Protein AF-A0AAV2IJU8-F1 (afdb_monomer_lite)

Radius of gyration: 29.65 Å; chains: 1; bounding box: 63×93×75 Å

Sequence (368 aa):
MFIWLILACVLGGCVQNVYTEGAFRLDVKPTTIVPGFTSRLEVTCFVPRKSIPNMQTINSLILSSYEENNRSQMKYFVAINHSNGKTGHFPDGVTTSGAVNNEWDCYLNLTWDYPTREAASLFKCEVNGLNAMWRPVTVGLDASVVAQAPDLNVLVEEFTVNRKETLKMQAELARVRSELSYLKQQVAIPPTTDASISNTYNKLQAQVTALKEFTVKFVNTSETRMEASRDSLFHVSGVYDGRHYWLSKPVIVMGPDTYQAICSTYGGYLAEIDDGQEYAFVNGFIKKFSGVSAVLLGATDEASEGIWVQRHSKAAMTFTNWAKDEPGVNKESNCLYLFKLADFQYVDGLCYKVDIESPESFLCEVPV

Secondary structure (DSSP, 8-state):
--------------------TTS-EEEEE-SEE-TTT--EEEEEEEE-TT-STT--EEEEEEEEEEETTEEEEEEEEEEEETTTEEEEEPPTT-EEEEEE-TT--EEEEEEEES--GGG--EEEEEEEEE-TTS-EEEEEEEEE-EEPPPPHHHHHHHHHHHHHHHHHHHHHHHHHHHHHHHHHHHHTSPP--HHHHHHHHHHHHHHHHHHHHHHHHHHHHHHHHHHHHHHHHEEE---BTTEEEEEEPS-----HHHHHHHHHHTT-EE----SHHHHHHHHHHHTT-TT--EEEEEEE-TTSTT--EETTT-PBP----BPTT-S-S-TT--EEEEEGGGTTEEEEE-SS---TTS--EEEEEEE-

pLDDT: mean 82.89, std 15.87, range [27.34, 98.5]

Foldseek 3Di:
DDDDDDDDDDDDDDPPPPDDPAAFDWDWPPLEDAFLQDFKIKTKGKHGPPRDPQFPDWAKKKKWWDAPVDPVDIPWMWMQGPPPGIDIGDDPQWDWDWDLDPNRMTMIMIMHGRDHQVVFTKMKIKTWGAGPVRDIDIDIDIGGRHYDHDDPVSVVVVVVVVVVLVVVLVVLVVVVVVVVVVLVVQVVPPDPDPVSVVVSVVVNVVSVVVNVVVVVVSVVSVVVSVVRNLVSFWDWADDDPQKIKTKGDQDDFDFQVVVQVVLVVQQWGFAQQQDDVSVVRVLVVVVVDPLAFKEWGQWWCLVHPPFIAGNPVRHTRNDFFAAPCPPDPDPQFITWMQGVVSSGHTYGGHRGDPDSPRRHMYMIIHGD

Structure (mmCIF, N/CA/C/O backbone):
data_AF-A0AAV2IJU8-F1
#
_entry.id   AF-A0AAV2IJU8-F1
#
loop_
_atom_site.group_PDB
_atom_site.id
_atom_site.type_symbol
_atom_site.label_atom_id
_atom_site.label_alt_id
_atom_site.label_comp_id
_atom_site.label_asym_id
_atom_site.label_entity_id
_atom_site.label_seq_id
_atom_site.pdbx_PDB_ins_code
_atom_site.Cartn_x
_atom_site.Cartn_y
_atom_site.Cartn_z
_atom_site.occupancy
_atom_site.B_iso_or_equiv
_atom_site.auth_seq_id
_atom_site.auth_comp_id
_atom_site.auth_asym_id
_atom_site.auth_atom_id
_atom_site.pdbx_PDB_model_num
ATOM 1 N N . MET A 1 1 ? 27.760 44.028 44.950 1.00 33.12 1 MET A N 1
ATOM 2 C CA . MET A 1 1 ? 27.781 45.487 44.723 1.00 33.12 1 MET A CA 1
ATOM 3 C C . MET A 1 1 ? 27.893 45.697 43.211 1.00 33.12 1 MET A C 1
ATOM 5 O O . MET A 1 1 ? 28.924 45.322 42.682 1.00 33.12 1 MET A O 1
ATOM 9 N N . PHE A 1 2 ? 26.803 46.174 42.577 1.00 30.80 2 PHE A N 1
ATOM 10 C CA . PHE A 1 2 ? 26.588 46.603 41.164 1.00 30.80 2 PHE A CA 1
ATOM 11 C C . PHE A 1 2 ? 26.884 45.589 40.029 1.00 30.80 2 PHE A C 1
ATOM 13 O O . PHE A 1 2 ? 28.005 45.125 39.900 1.00 30.80 2 PHE A O 1
ATOM 20 N N . ILE A 1 3 ? 25.897 45.049 39.288 1.00 32.53 3 ILE A N 1
ATOM 21 C CA . ILE A 1 3 ? 24.949 45.627 38.287 1.00 32.53 3 ILE A CA 1
ATOM 22 C C . ILE A 1 3 ? 25.656 46.124 37.019 1.00 32.53 3 ILE A C 1
ATOM 24 O O . ILE A 1 3 ? 26.433 47.057 37.131 1.00 32.53 3 ILE A O 1
ATOM 28 N N . TRP A 1 4 ? 25.321 45.526 35.862 1.00 30.02 4 TRP A N 1
ATOM 29 C CA . TRP A 1 4 ? 24.871 46.127 34.576 1.00 30.02 4 TRP A CA 1
ATOM 30 C C . TRP A 1 4 ? 24.520 44.948 33.625 1.00 30.02 4 TRP A C 1
ATOM 32 O O . TRP A 1 4 ? 25.401 44.177 33.270 1.00 30.02 4 TRP A O 1
ATOM 42 N N . LEU A 1 5 ? 23.255 44.529 33.459 1.00 32.22 5 LEU A N 1
ATOM 43 C CA . LEU A 1 5 ? 22.220 45.009 32.516 1.00 32.22 5 LEU A CA 1
ATOM 44 C C . LEU A 1 5 ? 22.650 45.048 31.037 1.00 32.22 5 LEU A C 1
ATOM 46 O O . LEU A 1 5 ? 23.177 46.055 30.580 1.00 32.22 5 LEU A O 1
ATOM 50 N N . ILE A 1 6 ? 22.281 44.009 30.275 1.00 35.44 6 ILE A N 1
ATOM 51 C CA . ILE A 1 6 ? 21.831 44.159 28.882 1.00 35.44 6 ILE A CA 1
ATOM 52 C C . ILE A 1 6 ? 20.523 43.376 28.718 1.00 35.44 6 ILE A C 1
ATOM 54 O O . ILE A 1 6 ? 20.483 42.150 28.794 1.00 35.44 6 ILE A O 1
ATOM 58 N N . LEU A 1 7 ? 19.448 44.144 28.537 1.00 34.09 7 LEU A N 1
ATOM 59 C CA . LEU A 1 7 ? 18.147 43.723 28.035 1.00 34.09 7 LEU A CA 1
ATOM 60 C C . LEU A 1 7 ? 18.297 43.264 26.576 1.00 34.09 7 LEU A C 1
ATOM 62 O O . LEU A 1 7 ? 18.756 44.037 25.740 1.00 34.09 7 LEU A O 1
ATOM 66 N N . ALA A 1 8 ? 17.794 42.077 26.252 1.00 31.20 8 ALA A N 1
ATOM 67 C CA . ALA A 1 8 ? 17.326 41.761 24.907 1.00 31.20 8 ALA A CA 1
ATOM 68 C C . ALA A 1 8 ? 16.048 40.929 25.035 1.00 31.20 8 ALA A C 1
ATOM 70 O O . ALA A 1 8 ? 16.064 39.712 25.197 1.00 31.20 8 ALA A O 1
ATOM 71 N N . CYS A 1 9 ? 14.927 41.643 25.042 1.00 29.59 9 CYS A N 1
ATOM 72 C CA . CYS A 1 9 ? 13.595 41.090 24.897 1.00 29.59 9 CYS A CA 1
ATOM 73 C C . CYS A 1 9 ? 13.400 40.791 23.404 1.00 29.59 9 CYS A C 1
ATOM 75 O O . CYS A 1 9 ? 13.350 41.725 22.607 1.00 29.59 9 CYS A O 1
ATOM 77 N N . VAL A 1 10 ? 13.302 39.518 23.017 1.00 32.28 10 VAL A N 1
ATOM 78 C CA . VAL A 1 10 ? 12.689 39.135 21.740 1.00 32.28 10 VAL A CA 1
ATOM 79 C C . VAL A 1 10 ? 11.568 38.161 22.051 1.00 32.28 10 VAL A C 1
ATOM 81 O O . VAL A 1 10 ? 11.767 37.039 22.511 1.00 32.28 10 VAL A O 1
ATOM 84 N N . LEU A 1 11 ? 10.372 38.696 21.850 1.00 35.72 11 LEU A N 1
ATOM 85 C CA . LEU A 1 11 ? 9.081 38.042 21.877 1.00 35.72 11 LEU A CA 1
ATOM 86 C C . LEU A 1 11 ? 9.081 36.873 20.891 1.00 35.72 11 LEU A C 1
ATOM 88 O O . LEU A 1 11 ? 9.285 37.053 19.695 1.00 35.72 11 LEU A O 1
ATOM 92 N N . GLY A 1 12 ? 8.835 35.681 21.413 1.00 32.03 12 GLY A N 1
ATOM 93 C CA . GLY A 1 12 ? 8.716 34.458 20.627 1.00 32.03 12 GLY A CA 1
ATOM 94 C C . GLY A 1 12 ? 8.398 33.266 21.516 1.00 32.03 12 GLY A C 1
ATOM 95 O O . GLY A 1 12 ? 8.918 32.176 21.307 1.00 32.03 12 GLY A O 1
ATOM 96 N N . GLY A 1 13 ? 7.603 33.488 22.567 1.00 27.34 13 GLY A N 1
ATOM 97 C CA . GLY A 1 13 ? 7.094 32.405 23.391 1.00 27.34 13 GLY A CA 1
ATOM 98 C C . GLY A 1 13 ? 6.130 31.575 22.557 1.00 27.34 13 GLY A C 1
ATOM 99 O O . GLY A 1 13 ? 5.014 32.014 22.289 1.00 27.34 13 GLY A O 1
ATOM 100 N N . CYS A 1 14 ? 6.577 30.389 22.143 1.00 29.12 14 CYS A N 1
ATOM 101 C CA . CYS A 1 14 ? 5.700 29.293 21.761 1.00 29.12 14 CYS A CA 1
ATOM 102 C C . CYS A 1 14 ? 4.613 29.168 22.833 1.00 29.12 14 CYS A C 1
ATOM 104 O O . CYS A 1 14 ? 4.903 28.806 23.975 1.00 29.12 14 CYS A O 1
ATOM 106 N N . VAL A 1 15 ? 3.370 29.486 22.476 1.00 29.72 15 VAL A N 1
ATOM 107 C CA . VAL A 1 15 ? 2.210 29.126 23.286 1.00 29.72 15 VAL A CA 1
ATOM 108 C C . VAL A 1 15 ? 2.099 27.609 23.183 1.00 29.72 15 VAL A C 1
ATOM 110 O O . VAL A 1 15 ? 1.485 27.073 22.265 1.00 29.72 15 VAL A O 1
ATOM 113 N N . GLN A 1 16 ? 2.760 26.897 24.092 1.00 31.80 16 GLN A N 1
ATOM 114 C CA . GLN A 1 16 ? 2.371 25.529 24.386 1.00 31.80 16 GLN A CA 1
ATOM 115 C C . GLN A 1 16 ? 0.952 25.619 24.943 1.00 31.80 16 GLN A C 1
ATOM 117 O O . GLN A 1 16 ? 0.741 26.184 26.016 1.00 31.80 16 GLN A O 1
ATOM 122 N N . ASN A 1 17 ? -0.024 25.129 24.177 1.00 34.47 17 ASN A N 1
ATOM 123 C CA . ASN A 1 17 ? -1.389 24.958 24.651 1.00 34.47 17 ASN A CA 1
ATOM 124 C C . ASN A 1 17 ? -1.343 24.051 25.884 1.00 34.47 17 ASN A C 1
ATOM 126 O O . ASN A 1 17 ? -1.191 22.835 25.781 1.00 34.47 17 ASN A O 1
ATOM 130 N N . VAL A 1 18 ? -1.427 24.666 27.061 1.00 30.61 18 VAL A N 1
ATOM 131 C CA . VAL A 1 18 ? -1.656 23.967 28.318 1.00 30.61 18 VAL A CA 1
ATOM 132 C C . VAL A 1 18 ? -3.059 23.381 28.216 1.00 30.61 18 VAL A C 1
ATOM 134 O O . VAL A 1 18 ? -4.048 24.115 28.207 1.00 30.61 18 VAL A O 1
ATOM 137 N N . TYR A 1 19 ? -3.136 22.058 28.081 1.00 36.97 19 TYR A N 1
ATOM 138 C CA . TYR A 1 19 ? -4.384 21.308 28.142 1.00 36.97 19 TYR A CA 1
ATOM 139 C C . TYR A 1 19 ? -5.004 21.536 29.521 1.00 36.97 19 TYR A C 1
ATOM 141 O O . TYR A 1 19 ? -4.559 20.978 30.521 1.00 36.97 19 TYR A O 1
ATOM 149 N N . THR A 1 20 ? -6.012 22.400 29.585 1.00 42.09 20 THR A N 1
ATOM 150 C CA . THR A 1 20 ? -6.872 22.497 30.760 1.00 42.09 20 THR A CA 1
ATOM 151 C C . THR A 1 20 ? -7.862 21.341 30.678 1.00 42.09 20 THR A C 1
ATOM 153 O O . THR A 1 20 ? -8.707 21.291 29.782 1.00 42.09 20 THR A O 1
ATOM 156 N N . GLU A 1 21 ? -7.724 20.357 31.568 1.00 43.97 21 GLU A N 1
ATOM 157 C CA . GLU A 1 21 ? -8.747 19.325 31.738 1.00 43.97 21 GLU A CA 1
ATOM 158 C C . GLU A 1 21 ? -10.091 20.023 32.017 1.00 43.97 21 GLU A C 1
ATOM 160 O O . GLU A 1 21 ? -10.225 20.759 32.993 1.00 43.97 21 GLU A O 1
ATOM 165 N N . GLY A 1 22 ? -11.068 19.854 31.115 1.00 61.97 22 GLY A N 1
ATOM 166 C CA . GLY A 1 22 ? -12.419 20.418 31.261 1.00 61.97 22 GLY A CA 1
ATOM 167 C C . GLY A 1 22 ? -12.819 21.566 30.320 1.00 61.97 22 GLY A C 1
ATOM 168 O O . GLY A 1 22 ? -13.840 22.199 30.576 1.00 61.97 22 GLY A O 1
ATOM 169 N N . ALA A 1 23 ? -12.086 21.840 29.233 1.00 80.38 23 ALA A N 1
ATOM 170 C CA . ALA A 1 23 ? -12.466 22.847 28.225 1.00 80.38 23 ALA A CA 1
ATOM 171 C C . ALA A 1 23 ? -13.091 22.251 26.939 1.00 80.38 23 ALA A C 1
ATOM 173 O O . ALA A 1 23 ? -12.897 21.072 26.626 1.00 80.38 23 ALA A O 1
ATOM 174 N N . PHE A 1 24 ? -13.839 23.086 26.194 1.00 90.38 24 PHE A N 1
ATOM 175 C CA . PHE A 1 24 ? -14.290 22.791 24.822 1.00 90.38 24 PHE A CA 1
ATOM 176 C C . PHE A 1 24 ? -13.071 22.532 23.935 1.00 90.38 24 PHE A C 1
ATOM 178 O O . PHE A 1 24 ? -12.164 23.364 23.891 1.00 90.38 24 PHE A O 1
ATOM 185 N N . ARG A 1 25 ? -13.044 21.384 23.252 1.00 92.19 25 ARG A N 1
ATOM 186 C CA . ARG A 1 25 ? -11.891 20.944 22.465 1.00 92.19 25 ARG A CA 1
ATOM 187 C C . ARG A 1 25 ? -12.283 20.173 21.211 1.00 92.19 25 ARG A C 1
ATOM 189 O O . ARG A 1 25 ? -13.324 19.518 21.160 1.00 92.19 25 ARG A O 1
ATOM 196 N N . LEU A 1 26 ? -11.392 20.240 20.230 1.00 95.12 26 LEU A N 1
ATOM 197 C CA . LEU A 1 26 ? -11.388 19.425 19.025 1.00 95.12 26 LEU A CA 1
ATOM 198 C C . LEU A 1 26 ? -10.050 18.682 18.986 1.00 95.12 26 LEU A C 1
ATOM 200 O O . LEU A 1 26 ? -9.018 19.270 18.673 1.00 95.12 26 LEU A O 1
ATOM 204 N N . ASP A 1 27 ? -10.083 17.408 19.358 1.00 95.38 27 ASP A N 1
ATOM 205 C CA . ASP A 1 27 ? -8.919 16.533 19.425 1.00 95.38 27 ASP A CA 1
ATOM 206 C C . ASP A 1 27 ? -8.796 15.734 18.124 1.00 95.38 27 ASP A C 1
ATOM 208 O O . ASP A 1 27 ? -9.754 15.103 17.675 1.00 95.38 27 ASP A O 1
ATOM 212 N N . VAL A 1 28 ? -7.600 15.733 17.538 1.00 95.56 28 VAL A N 1
ATOM 213 C CA . VAL A 1 28 ? -7.274 14.994 16.313 1.00 95.56 28 VAL A CA 1
ATOM 214 C C . VAL A 1 28 ? -6.055 14.123 16.575 1.00 95.56 28 VAL A C 1
ATOM 216 O O . VAL A 1 28 ? -5.001 14.632 16.965 1.00 95.56 28 VAL A O 1
ATOM 219 N N . LYS A 1 29 ? -6.189 12.809 16.382 1.00 96.44 29 LYS A N 1
ATOM 220 C CA . LYS A 1 29 ? -5.123 11.840 16.662 1.00 96.44 29 LYS A CA 1
ATOM 221 C C . LYS A 1 29 ? -5.046 10.758 15.576 1.00 96.44 29 LYS A C 1
ATOM 223 O O . LYS A 1 29 ? -5.990 9.979 15.466 1.00 96.44 29 LYS A O 1
ATOM 228 N N . PRO A 1 30 ? -3.928 10.644 14.833 1.00 95.88 30 PRO A N 1
ATOM 229 C CA . PRO A 1 30 ? -2.815 11.599 14.732 1.00 95.88 30 PRO A CA 1
ATOM 230 C C . PRO A 1 30 ? -3.170 12.819 13.856 1.00 95.88 30 PRO A C 1
ATOM 232 O O . PRO A 1 30 ? -4.106 12.777 13.065 1.00 95.88 30 PRO A O 1
ATOM 235 N N . THR A 1 31 ? -2.399 13.907 13.956 1.00 94.25 31 THR A N 1
ATOM 236 C CA . THR A 1 31 ? -2.533 15.095 13.077 1.00 94.25 31 THR A CA 1
ATOM 237 C C . THR A 1 31 ? -1.919 14.894 11.691 1.00 94.25 31 THR A C 1
ATOM 239 O O . THR A 1 31 ? -2.209 15.641 10.760 1.00 94.25 31 THR A O 1
ATOM 242 N N . THR A 1 32 ? -1.066 13.883 11.551 1.00 93.44 32 THR A N 1
ATOM 243 C CA . THR A 1 32 ? -0.458 13.472 10.288 1.00 93.44 32 THR A CA 1
ATOM 244 C C . THR A 1 32 ? -0.789 12.011 10.067 1.00 93.44 32 THR A C 1
ATOM 246 O O . THR A 1 32 ? -0.527 11.187 10.942 1.00 93.44 32 THR A O 1
ATOM 249 N N . ILE A 1 33 ? -1.340 11.695 8.902 1.00 93.00 33 ILE A N 1
ATOM 250 C CA . ILE A 1 33 ? -1.571 10.321 8.470 1.00 93.00 33 ILE A CA 1
ATOM 251 C C . ILE A 1 33 ? -0.607 9.962 7.346 1.00 93.00 33 ILE A C 1
ATOM 253 O O . ILE A 1 33 ? -0.257 10.790 6.504 1.00 93.00 33 ILE A O 1
ATOM 257 N N . VAL A 1 34 ? -0.225 8.695 7.318 1.00 91.19 34 VAL A N 1
ATOM 258 C CA . VAL A 1 34 ? 0.470 8.064 6.203 1.00 91.19 34 VAL A CA 1
ATOM 259 C C . VAL A 1 34 ? -0.500 7.028 5.637 1.00 91.19 34 VAL A C 1
ATOM 261 O O . VAL A 1 34 ? -0.683 5.976 6.260 1.00 91.19 34 VAL A O 1
ATOM 264 N N . PRO A 1 35 ? -1.193 7.325 4.520 1.00 88.75 35 PRO A N 1
ATOM 265 C CA . PRO A 1 35 ? -2.196 6.426 3.957 1.00 88.75 35 PRO A CA 1
ATOM 266 C C . PRO A 1 35 ? -1.646 5.008 3.779 1.00 88.75 35 PRO A C 1
ATOM 268 O O . PRO A 1 35 ? -0.519 4.838 3.317 1.00 88.75 35 PRO A O 1
ATOM 271 N N . GLY A 1 36 ? -2.423 3.998 4.171 1.00 84.50 36 GLY A N 1
ATOM 272 C CA . GLY A 1 36 ? -2.019 2.586 4.122 1.00 84.50 36 GLY A CA 1
ATOM 273 C C . GLY A 1 36 ? -1.123 2.098 5.270 1.00 84.50 36 GLY A C 1
ATOM 274 O O . GLY A 1 36 ? -0.931 0.895 5.393 1.00 84.50 36 GLY A O 1
ATOM 275 N N . PHE A 1 37 ? -0.614 2.993 6.126 1.00 88.06 37 PHE A N 1
ATOM 276 C CA . PHE A 1 37 ? 0.251 2.644 7.269 1.00 88.06 37 PHE A CA 1
ATOM 277 C C . PHE A 1 37 ? -0.282 3.167 8.603 1.00 88.06 37 PHE A C 1
ATOM 279 O O . PHE A 1 37 ? -0.079 2.561 9.653 1.00 88.06 37 PHE A O 1
ATOM 286 N N . THR A 1 38 ? -1.008 4.285 8.596 1.00 90.50 38 THR A N 1
ATOM 287 C CA . THR A 1 38 ? -1.756 4.714 9.778 1.00 90.50 38 THR A CA 1
ATOM 288 C C . THR A 1 38 ? -2.912 3.752 10.017 1.00 90.50 38 THR A C 1
ATOM 290 O O . THR A 1 38 ? -3.765 3.591 9.154 1.00 90.50 38 THR A O 1
ATOM 293 N N . SER A 1 39 ? -2.955 3.119 11.189 1.00 89.75 39 SER A N 1
ATOM 294 C CA . SER A 1 39 ? -3.991 2.135 11.523 1.00 89.75 39 SER A CA 1
ATOM 295 C C . SER A 1 39 ? -5.318 2.766 11.924 1.00 89.75 39 SER A C 1
ATOM 297 O O . SER A 1 39 ? -6.373 2.183 11.684 1.00 89.75 39 SER A O 1
ATOM 299 N N . ARG A 1 40 ? -5.278 3.957 12.529 1.00 92.38 40 ARG A N 1
ATOM 300 C CA . ARG A 1 40 ? -6.468 4.655 13.008 1.00 92.38 40 ARG A CA 1
ATOM 301 C C . ARG A 1 40 ? -6.277 6.166 13.015 1.00 92.38 40 ARG A C 1
ATOM 303 O O . ARG A 1 40 ? -5.230 6.658 13.430 1.00 92.38 40 ARG A O 1
ATOM 310 N N . LEU A 1 41 ? -7.322 6.879 12.609 1.00 94.50 41 LEU A N 1
ATOM 311 C CA . LEU A 1 41 ? -7.493 8.313 12.820 1.00 94.50 41 LEU A CA 1
ATOM 312 C C . LEU A 1 41 ? -8.767 8.540 13.632 1.00 94.50 41 LEU A C 1
ATOM 314 O O . LEU A 1 41 ? -9.828 8.017 13.297 1.00 94.50 41 LEU A O 1
ATOM 318 N N . GLU A 1 42 ? -8.656 9.345 14.679 1.00 95.31 42 GLU A N 1
ATOM 319 C CA . GLU A 1 42 ? -9.763 9.731 15.541 1.00 95.31 42 GLU A CA 1
ATOM 320 C C . GLU A 1 42 ? -9.882 11.256 15.591 1.00 95.31 42 GLU A C 1
ATOM 322 O O . GLU A 1 42 ? -8.916 11.960 15.901 1.00 95.31 42 GLU A O 1
ATOM 327 N N . VAL A 1 43 ? -11.077 11.759 15.281 1.00 94.62 43 VAL A N 1
ATOM 328 C CA . VAL A 1 43 ? -11.424 13.180 15.361 1.00 94.62 43 VAL A CA 1
ATOM 329 C C . VAL A 1 43 ? -12.581 13.327 16.331 1.00 94.62 43 VAL A C 1
ATOM 331 O O . VAL A 1 43 ? -13.722 12.991 16.016 1.00 94.62 43 VAL A O 1
ATOM 334 N N . THR A 1 44 ? -12.281 13.842 17.518 1.00 93.75 44 THR A N 1
ATOM 335 C CA . THR A 1 44 ? -13.245 13.998 18.603 1.00 93.75 44 THR A CA 1
ATOM 336 C C . THR A 1 44 ? -13.476 15.467 18.894 1.00 93.75 44 THR A C 1
ATOM 338 O O . THR A 1 44 ? -12.585 16.173 19.356 1.00 93.75 44 THR A O 1
ATOM 341 N N . CYS A 1 45 ? -14.707 15.921 18.700 1.00 93.06 45 CYS A N 1
ATOM 342 C CA . CYS A 1 45 ? -15.162 17.171 19.272 1.00 93.06 45 CYS A CA 1
ATOM 343 C C . CYS A 1 45 ? -15.856 16.918 20.608 1.00 93.06 45 CYS A C 1
ATOM 345 O O . CYS A 1 45 ? -16.819 16.154 20.672 1.00 93.06 45 CYS A O 1
ATOM 347 N N . PHE A 1 46 ? -15.384 17.569 21.667 1.00 91.19 46 PHE A N 1
ATOM 348 C CA . PHE A 1 46 ? -15.911 17.410 23.015 1.00 91.19 46 PHE A CA 1
ATOM 349 C C . PHE A 1 46 ? -16.218 18.768 23.645 1.00 91.19 46 PHE A C 1
ATOM 351 O O . PHE A 1 46 ? -15.359 19.648 23.724 1.00 91.19 46 PHE A O 1
ATOM 358 N N . VAL A 1 47 ? -17.441 18.910 24.147 1.00 90.06 47 VAL A N 1
ATOM 359 C CA . VAL A 1 47 ? -17.949 20.101 24.826 1.00 90.06 47 VAL A CA 1
ATOM 360 C C . VAL A 1 47 ? -18.375 19.712 26.245 1.00 90.06 47 VAL A C 1
ATOM 362 O O . VAL A 1 47 ? -19.433 19.101 26.413 1.00 90.06 47 VAL A O 1
ATOM 365 N N . PRO A 1 48 ? -17.577 20.054 27.268 1.00 85.19 48 PRO A N 1
ATOM 366 C CA . PRO A 1 48 ? -17.961 19.854 28.656 1.00 85.19 48 PRO A CA 1
ATOM 367 C C . PRO A 1 48 ? -19.139 20.747 29.065 1.00 85.19 48 PRO A C 1
ATOM 369 O O . PRO A 1 48 ? -19.342 21.848 28.537 1.00 85.19 48 PRO A O 1
ATOM 372 N N . ARG A 1 49 ? -19.902 20.321 30.070 1.00 74.56 49 ARG A N 1
ATOM 373 C CA . ARG A 1 49 ? -21.017 21.103 30.610 1.00 74.56 49 ARG A CA 1
ATOM 374 C C . ARG A 1 49 ? -20.546 22.480 31.104 1.00 74.56 49 ARG A C 1
ATOM 376 O O . ARG A 1 49 ? -19.683 22.580 31.969 1.00 74.56 49 ARG A O 1
ATOM 383 N N . LYS A 1 50 ? -21.190 23.553 30.617 1.00 71.75 50 LYS A N 1
ATOM 384 C CA . LYS A 1 50 ? -20.901 24.969 30.962 1.00 71.75 50 LYS A CA 1
ATOM 385 C C . LYS A 1 50 ? -19.491 25.450 30.579 1.00 71.75 50 LYS A C 1
ATOM 387 O O . LYS A 1 50 ? -19.022 26.446 31.123 1.00 71.75 50 LYS A O 1
ATOM 392 N N . SER A 1 51 ? -18.829 24.794 29.627 1.00 73.62 51 SER A N 1
ATOM 393 C CA . SER A 1 51 ? -17.476 25.179 29.212 1.00 73.62 51 SER A CA 1
ATOM 394 C C . SER A 1 51 ? -17.420 26.398 28.292 1.00 73.62 51 SER A C 1
ATOM 396 O O . SER A 1 51 ? -16.343 26.954 28.102 1.00 73.62 51 SER A O 1
ATOM 398 N N . ILE A 1 52 ? -18.542 26.788 27.676 1.00 78.81 52 ILE A N 1
ATOM 399 C CA . ILE A 1 52 ? -18.591 27.893 26.714 1.00 78.81 52 ILE A CA 1
ATOM 400 C C . ILE A 1 52 ? -19.084 29.154 27.435 1.00 78.81 52 ILE A C 1
ATOM 402 O O . ILE A 1 52 ? -20.269 29.237 27.781 1.00 78.81 52 ILE A O 1
ATOM 406 N N . PRO A 1 53 ? -18.212 30.157 27.659 1.00 78.75 53 PRO A N 1
ATOM 407 C CA . PRO A 1 53 ? -18.612 31.409 28.285 1.00 78.75 53 PRO A CA 1
ATOM 408 C C . PRO A 1 53 ? -19.747 32.069 27.500 1.00 78.75 53 PRO A C 1
ATOM 410 O O . PRO A 1 53 ? -19.724 32.116 26.272 1.00 78.75 53 PRO A O 1
ATOM 413 N N . ASN A 1 54 ? -20.732 32.615 28.213 1.00 79.38 54 ASN A N 1
ATOM 414 C CA . ASN A 1 54 ? -21.895 33.305 27.642 1.00 79.38 54 ASN A CA 1
ATOM 415 C C . ASN A 1 54 ? -22.874 32.428 26.835 1.00 79.38 54 ASN A C 1
ATOM 417 O O . ASN A 1 54 ? -23.803 32.977 26.242 1.00 79.38 54 ASN A O 1
ATOM 421 N N . MET A 1 55 ? -22.738 31.099 26.852 1.00 83.31 55 MET A N 1
ATOM 422 C CA . MET A 1 55 ? -23.715 30.171 26.272 1.00 83.31 55 MET A CA 1
ATOM 423 C C . MET A 1 55 ? -24.515 29.485 27.389 1.00 83.31 55 MET A C 1
ATOM 425 O O . MET A 1 55 ? -23.953 28.810 28.246 1.00 83.31 55 MET A O 1
ATOM 429 N N . GLN A 1 56 ? -25.834 29.693 27.404 1.00 81.62 56 GLN A N 1
ATOM 430 C CA . GLN A 1 56 ? -26.743 29.149 28.424 1.00 81.62 56 GLN A CA 1
ATOM 431 C C . GLN A 1 56 ? -27.271 27.762 28.055 1.00 81.62 56 GLN A C 1
ATOM 433 O O . GLN A 1 56 ? -27.480 26.921 28.925 1.00 81.62 56 GLN A O 1
ATOM 438 N N . THR A 1 57 ? -27.497 27.526 26.763 1.00 81.12 57 THR A N 1
ATOM 439 C CA . THR A 1 57 ? -28.007 26.256 26.234 1.00 81.12 57 THR A CA 1
ATOM 440 C C . THR A 1 57 ? -27.231 25.869 24.985 1.00 81.12 57 THR A C 1
ATOM 442 O O . THR A 1 57 ? -26.854 26.742 24.204 1.00 81.12 57 THR A O 1
ATOM 445 N N . ILE A 1 58 ? -27.000 24.567 24.808 1.00 82.88 58 ILE A N 1
ATOM 446 C CA . ILE A 1 58 ? -26.431 23.983 23.590 1.00 82.88 58 ILE A CA 1
ATOM 447 C C . ILE A 1 58 ? -27.591 23.363 22.810 1.00 82.88 58 ILE A C 1
ATOM 449 O O . ILE A 1 58 ? -28.294 22.500 23.332 1.00 82.88 58 ILE A O 1
ATOM 453 N N . ASN A 1 59 ? -27.783 23.803 21.570 1.00 83.19 59 ASN A N 1
ATOM 454 C CA . ASN A 1 59 ? -28.823 23.287 20.681 1.00 83.19 59 ASN A CA 1
ATOM 455 C C . ASN A 1 59 ? -28.280 22.178 19.776 1.00 83.19 59 ASN A C 1
ATOM 457 O O . ASN A 1 59 ? -28.937 21.150 19.599 1.00 83.19 59 ASN A O 1
ATOM 461 N N . SER A 1 60 ? -27.088 22.391 19.212 1.00 86.31 60 SER A N 1
ATOM 462 C CA . SER A 1 60 ? -26.456 21.443 18.295 1.00 86.31 60 SER A CA 1
ATOM 463 C C . SER A 1 60 ? -24.936 21.463 18.394 1.00 86.31 60 SER A C 1
ATOM 465 O O . SER A 1 60 ? -24.339 22.535 18.524 1.00 86.31 60 SER A O 1
ATOM 467 N N . LEU A 1 61 ? -24.328 20.296 18.206 1.00 89.31 61 LEU A N 1
ATOM 468 C CA . LEU A 1 61 ? -22.898 20.116 17.971 1.00 89.31 61 LEU A CA 1
ATOM 469 C C . LEU A 1 61 ? -22.696 19.620 16.540 1.00 89.31 61 LEU A C 1
ATOM 471 O O . LEU A 1 61 ? -23.306 18.621 16.171 1.00 89.31 61 LEU A O 1
ATOM 475 N N . ILE A 1 62 ? -21.868 20.298 15.746 1.00 90.94 62 ILE A N 1
ATOM 476 C CA . ILE A 1 62 ? -21.620 19.976 14.336 1.00 90.94 62 ILE A CA 1
ATOM 477 C C . ILE A 1 62 ? -20.124 19.774 14.135 1.00 90.94 62 ILE A C 1
ATOM 479 O O . ILE A 1 62 ? -19.334 20.635 14.497 1.00 90.94 62 ILE A O 1
ATOM 483 N N . LEU A 1 63 ? -19.731 18.661 13.526 1.00 92.44 63 LEU A N 1
ATOM 484 C CA . LEU A 1 63 ? -18.374 18.418 13.057 1.00 92.44 63 LEU A CA 1
ATOM 485 C C . LEU A 1 63 ? -18.406 18.306 11.534 1.00 92.44 63 LEU A C 1
ATOM 487 O O . LEU A 1 63 ? -19.050 17.411 10.992 1.00 92.44 63 LEU A O 1
ATOM 491 N N . SER A 1 64 ? -17.730 19.227 10.857 1.00 91.50 64 SER A N 1
ATOM 492 C CA . SER A 1 64 ? -17.657 19.314 9.395 1.00 91.50 64 SER A CA 1
ATOM 493 C C . SER A 1 64 ? -16.221 19.152 8.910 1.00 91.50 64 SER A C 1
ATOM 495 O O . SER A 1 64 ? -15.275 19.443 9.645 1.00 91.50 64 SER A O 1
ATOM 497 N N . SER A 1 65 ? -16.059 18.674 7.679 1.00 90.88 65 SER A N 1
ATOM 498 C CA . SER A 1 65 ? -14.767 18.555 7.006 1.00 90.88 65 SER A CA 1
ATOM 499 C C . SER A 1 65 ? -14.769 19.308 5.678 1.00 90.88 65 SER A C 1
ATOM 501 O O . SER A 1 65 ? -15.777 19.362 4.967 1.00 90.88 65 SER A O 1
ATOM 503 N N . TYR A 1 66 ? -13.614 19.866 5.334 1.00 88.31 66 TYR A N 1
ATOM 504 C CA . TYR A 1 66 ? -13.394 20.623 4.106 1.00 88.31 66 TYR A CA 1
ATOM 505 C C . TYR A 1 66 ? -12.149 20.112 3.390 1.00 88.31 66 TYR A C 1
ATOM 507 O O . TYR A 1 66 ? -11.236 19.567 4.021 1.00 88.31 66 TYR A O 1
ATOM 515 N N . GLU A 1 67 ? -12.085 20.324 2.076 1.00 76.81 67 GLU A N 1
ATOM 516 C CA . GLU A 1 67 ? -10.83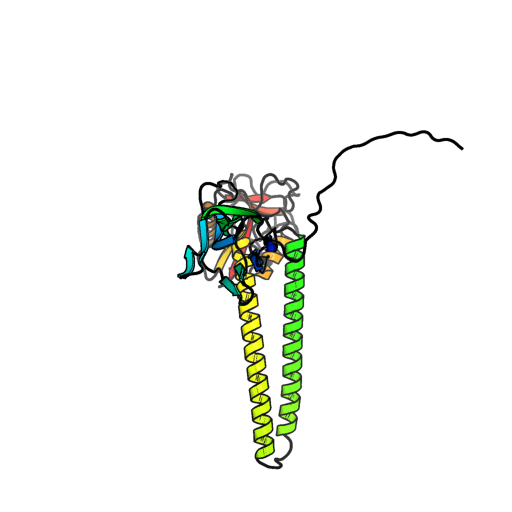7 20.127 1.343 1.00 76.81 67 GLU A CA 1
ATOM 517 C C . GLU A 1 67 ? -9.723 21.018 1.904 1.00 76.81 67 GLU A C 1
ATOM 519 O O . GLU A 1 67 ? -9.935 22.199 2.186 1.00 76.81 67 GLU A O 1
ATOM 524 N N . GLU A 1 68 ? -8.518 20.456 2.019 1.00 64.62 68 GLU A N 1
ATOM 525 C CA . GLU A 1 68 ? -7.330 21.141 2.546 1.00 64.62 68 GLU A CA 1
ATOM 526 C C . GLU A 1 68 ? -7.055 22.471 1.820 1.00 64.62 68 GLU A C 1
ATOM 528 O O . GLU A 1 68 ? -6.754 23.481 2.456 1.00 64.62 68 GLU A O 1
ATOM 533 N N . ASN A 1 69 ? -7.271 22.498 0.499 1.00 64.50 69 ASN A N 1
ATOM 534 C CA . ASN A 1 69 ? -7.009 23.656 -0.360 1.00 64.50 69 ASN A CA 1
ATOM 535 C C . ASN A 1 69 ? -8.257 24.498 -0.678 1.00 64.50 69 ASN A C 1
ATOM 537 O O . ASN A 1 69 ? -8.138 25.545 -1.316 1.00 64.50 69 ASN A O 1
ATOM 541 N N . ASN A 1 70 ? -9.453 24.070 -0.256 1.00 66.69 70 ASN A N 1
ATOM 542 C CA . ASN A 1 70 ? -10.699 24.759 -0.582 1.00 66.69 70 ASN A CA 1
ATOM 543 C C . ASN A 1 70 ? -11.734 24.675 0.551 1.00 66.69 70 ASN A C 1
ATOM 545 O O . ASN A 1 70 ? -12.585 23.788 0.599 1.00 66.69 70 ASN A O 1
ATOM 549 N N . ARG A 1 71 ? -11.737 25.698 1.413 1.00 68.62 71 ARG A N 1
ATOM 550 C CA . ARG A 1 71 ? -12.684 25.832 2.536 1.00 68.62 71 ARG A CA 1
ATOM 551 C C . ARG A 1 71 ? -14.145 26.063 2.118 1.00 68.62 71 ARG A C 1
ATOM 553 O O . ARG A 1 71 ? -15.003 26.151 2.989 1.00 68.62 71 ARG A O 1
ATOM 560 N N . SER A 1 72 ? -14.443 26.204 0.823 1.00 68.81 72 SER A N 1
ATOM 561 C CA . SER A 1 72 ? -15.818 26.400 0.333 1.00 68.81 72 SER A CA 1
ATOM 562 C C . SER A 1 72 ? -16.546 25.095 -0.004 1.00 68.81 72 SER A C 1
ATOM 564 O O . SER A 1 72 ? -17.773 25.095 -0.075 1.00 68.81 72 SER A O 1
ATOM 566 N N . GLN A 1 73 ? -15.820 23.983 -0.167 1.00 74.88 73 GLN A N 1
ATOM 567 C CA . GLN A 1 73 ? -16.408 22.668 -0.420 1.00 74.88 73 GLN A CA 1
ATOM 568 C C . GLN A 1 73 ? -16.355 21.812 0.845 1.00 74.88 73 GLN A C 1
ATOM 570 O O . GLN A 1 73 ? -15.319 21.262 1.216 1.00 74.88 73 GLN A O 1
ATOM 575 N N . MET A 1 74 ? -17.503 21.727 1.516 1.00 80.06 74 MET A N 1
ATOM 576 C CA . MET A 1 74 ? -17.715 20.799 2.621 1.00 80.06 74 MET A CA 1
ATOM 577 C C . MET A 1 74 ? -17.860 19.381 2.056 1.00 80.06 74 MET A C 1
ATOM 579 O O . MET A 1 74 ? -18.743 19.150 1.230 1.00 80.06 74 MET A O 1
ATOM 583 N N . LYS A 1 75 ? -17.017 18.442 2.502 1.00 81.69 75 LYS A N 1
ATOM 584 C CA . LYS A 1 75 ? -17.089 17.035 2.070 1.00 81.69 75 LYS A CA 1
ATOM 585 C C . LYS A 1 75 ? -18.198 16.303 2.813 1.00 81.69 75 LYS A C 1
ATOM 587 O O . LYS A 1 75 ? -19.062 15.689 2.204 1.00 81.69 75 LYS A O 1
ATOM 592 N N . TYR A 1 76 ? -18.181 16.388 4.140 1.00 81.94 76 TYR A N 1
ATOM 593 C CA . TYR A 1 76 ? -19.155 15.736 5.005 1.00 81.94 76 TYR A CA 1
ATOM 594 C C . TYR A 1 76 ? -19.358 16.516 6.301 1.00 81.94 76 TYR A C 1
ATOM 596 O O . TYR A 1 76 ? -18.526 17.335 6.701 1.00 81.94 76 TYR A O 1
ATOM 604 N N . PHE A 1 77 ? -20.481 16.254 6.967 1.00 85.75 77 PHE A N 1
ATOM 605 C CA . PHE A 1 77 ? -20.758 16.804 8.286 1.00 85.75 77 PHE A CA 1
ATOM 606 C C . PHE A 1 77 ? -21.609 15.845 9.103 1.00 85.75 77 PHE A C 1
ATOM 608 O O . PHE A 1 77 ? -22.538 15.212 8.600 1.00 85.75 77 PHE A O 1
ATOM 615 N N . VAL A 1 78 ? -21.325 15.799 10.395 1.00 86.75 78 VAL A N 1
ATOM 616 C CA . VAL A 1 78 ? -22.104 15.044 11.366 1.00 86.75 78 VAL A CA 1
ATOM 617 C C . VAL A 1 78 ? -22.548 16.003 12.452 1.00 86.75 78 VAL A C 1
ATOM 619 O O . VAL A 1 78 ? -21.755 16.793 12.957 1.00 86.75 78 VAL A O 1
ATOM 622 N N . ALA A 1 79 ? -23.827 15.946 12.794 1.00 86.56 79 ALA A N 1
ATOM 623 C CA . ALA A 1 79 ? -24.439 16.805 13.785 1.00 86.56 79 ALA A CA 1
ATOM 624 C C . ALA A 1 79 ? -25.189 15.984 14.834 1.00 86.56 79 ALA A C 1
ATOM 626 O O . ALA A 1 79 ? -25.791 14.950 14.534 1.00 86.56 79 ALA A O 1
ATOM 627 N N . ILE A 1 80 ? -25.180 16.467 16.071 1.00 83.31 80 ILE A N 1
ATOM 628 C CA . ILE A 1 80 ? -25.997 15.942 17.164 1.00 83.31 80 ILE A CA 1
ATOM 629 C C . ILE A 1 80 ? -26.862 17.073 17.677 1.00 83.31 80 ILE A C 1
ATOM 631 O O . ILE A 1 80 ? -26.353 18.127 18.060 1.00 83.31 80 ILE A O 1
ATOM 635 N N . ASN A 1 81 ? -28.165 16.815 17.712 1.00 74.69 81 ASN A N 1
ATOM 636 C CA . ASN A 1 81 ? -29.156 17.736 18.244 1.00 74.69 81 ASN A CA 1
ATOM 637 C C . ASN A 1 81 ? -29.788 17.147 19.502 1.00 74.69 81 ASN A C 1
ATOM 639 O O . ASN A 1 81 ? -30.000 15.937 19.593 1.00 74.69 81 ASN A O 1
ATOM 643 N N . HIS A 1 82 ? -30.173 18.018 20.435 1.00 64.94 82 HIS A N 1
ATOM 644 C CA . HIS A 1 82 ? -30.856 17.618 21.669 1.00 64.94 82 HIS A CA 1
ATOM 645 C C . HIS A 1 82 ? -32.193 16.883 21.410 1.00 64.94 82 HIS A C 1
ATOM 647 O O . HIS A 1 82 ? -32.637 16.091 22.235 1.00 64.94 82 HIS A O 1
ATOM 653 N N . SER A 1 83 ? -32.856 17.146 20.279 1.00 59.97 83 SER A N 1
ATOM 654 C CA . SER A 1 83 ? -34.204 16.643 19.971 1.00 59.97 83 SER A CA 1
ATOM 655 C C . SER A 1 83 ? -34.256 15.413 19.057 1.00 59.97 83 SER A C 1
ATOM 657 O O . SER A 1 83 ? -35.191 14.629 19.177 1.00 59.97 83 SER A O 1
ATOM 659 N N . ASN A 1 84 ? -33.281 15.228 18.157 1.00 56.81 84 ASN A N 1
ATOM 660 C CA . ASN A 1 84 ? -33.400 14.280 17.034 1.00 56.81 84 ASN A CA 1
ATOM 661 C C . ASN A 1 84 ? -32.268 13.235 16.966 1.00 56.81 84 ASN A C 1
ATOM 663 O O . ASN A 1 84 ? -32.204 12.466 16.010 1.00 56.81 84 ASN A O 1
ATOM 667 N N . GLY A 1 85 ? -31.366 13.192 17.952 1.00 66.50 85 GLY A N 1
ATOM 668 C CA . GLY A 1 85 ? -30.204 12.300 17.917 1.00 66.50 85 GLY A CA 1
ATOM 669 C C . GLY A 1 85 ? -29.152 12.728 16.882 1.00 66.50 85 GLY A C 1
ATOM 670 O O . GLY A 1 85 ? -28.986 13.921 16.613 1.00 66.50 85 GLY A O 1
ATOM 671 N N . LYS A 1 86 ? -28.401 11.756 16.343 1.00 70.31 86 LYS A N 1
ATOM 672 C CA . LYS A 1 86 ? -27.366 11.972 15.314 1.00 70.31 86 LYS A CA 1
ATOM 673 C C . LYS A 1 86 ? -27.997 12.149 13.931 1.00 70.31 86 LYS A C 1
ATOM 675 O O . LYS A 1 86 ? -28.809 11.328 13.517 1.00 70.31 86 LYS A O 1
ATOM 680 N N . THR A 1 87 ? -27.556 13.155 13.185 1.00 71.12 87 THR A N 1
ATOM 681 C CA . THR A 1 87 ? -27.986 13.448 11.806 1.00 71.12 87 THR A CA 1
ATOM 682 C C . THR A 1 87 ? -26.794 13.945 10.991 1.00 71.12 87 THR A C 1
ATOM 684 O O . THR A 1 87 ? -25.982 14.689 11.533 1.00 71.12 87 THR A O 1
ATOM 687 N N . GLY A 1 88 ? -26.664 13.594 9.711 1.00 72.81 88 GLY A N 1
ATOM 688 C CA . GLY A 1 88 ? -25.554 14.101 8.896 1.00 72.81 88 GLY A CA 1
ATOM 689 C C . GLY A 1 88 ? -25.367 13.396 7.558 1.00 72.81 88 GLY A C 1
ATOM 690 O O . GLY A 1 88 ? -26.054 12.419 7.261 1.00 72.81 88 GLY A O 1
ATOM 691 N N . HIS A 1 89 ? -24.424 13.912 6.771 1.00 76.50 89 HIS A N 1
ATOM 692 C CA . HIS A 1 89 ? -23.839 13.217 5.629 1.00 76.50 89 HIS A CA 1
ATOM 693 C C . HIS A 1 89 ? -22.536 12.573 6.095 1.00 76.50 89 HIS A C 1
ATOM 695 O O . HIS A 1 89 ? -21.652 13.266 6.600 1.00 76.50 89 HIS A O 1
ATOM 701 N N . PHE A 1 90 ? -22.446 11.253 5.969 1.00 72.56 90 PHE A N 1
ATOM 702 C CA . PHE A 1 90 ? -21.346 10.477 6.520 1.00 72.56 90 PHE A CA 1
ATOM 703 C C . PHE A 1 90 ? -20.332 10.136 5.429 1.00 72.56 90 PHE A C 1
ATOM 705 O O . PHE A 1 90 ? -20.745 9.751 4.337 1.00 72.56 90 PHE A O 1
ATOM 712 N N . PRO A 1 91 ? -19.030 10.239 5.721 1.00 69.19 91 PRO A N 1
ATOM 713 C CA . PRO A 1 91 ? -18.013 9.624 4.882 1.00 69.19 91 PRO A CA 1
ATOM 714 C C . PRO A 1 91 ? -18.141 8.092 4.920 1.00 69.19 91 PRO A C 1
ATOM 716 O O . PRO A 1 91 ? -18.403 7.511 5.979 1.00 69.19 91 PRO A O 1
ATOM 719 N N . ASP A 1 92 ? -17.954 7.447 3.769 1.00 69.44 92 ASP A N 1
ATOM 720 C CA . ASP A 1 92 ? -18.008 5.988 3.646 1.00 69.44 92 ASP A CA 1
ATOM 721 C C . ASP A 1 92 ? -16.924 5.321 4.506 1.00 69.44 92 ASP A C 1
ATOM 723 O O . ASP A 1 92 ? -15.796 5.804 4.611 1.00 69.44 92 ASP A O 1
ATOM 727 N N . GLY A 1 93 ? -17.272 4.206 5.156 1.00 70.81 93 GLY A N 1
ATOM 728 C CA . GLY A 1 93 ? -16.337 3.442 5.994 1.00 70.81 93 GLY A CA 1
ATOM 729 C C . GLY A 1 93 ? -15.967 4.095 7.334 1.00 70.81 93 GLY A C 1
ATOM 730 O O . GLY A 1 93 ? -15.083 3.596 8.026 1.00 70.81 93 GLY A O 1
ATOM 731 N N . VAL A 1 94 ? -16.635 5.184 7.733 1.00 85.06 94 VAL A N 1
ATOM 732 C CA . VAL A 1 94 ? -16.323 5.911 8.975 1.00 85.06 94 VAL A CA 1
ATOM 733 C C . VAL A 1 94 ? -17.282 5.550 10.091 1.00 85.06 94 VAL A C 1
ATOM 735 O O . VAL A 1 94 ? -18.503 5.677 9.972 1.00 85.06 94 VAL A O 1
ATOM 738 N N . THR A 1 95 ? -16.722 5.164 11.234 1.00 86.31 95 THR A N 1
ATOM 739 C CA . THR A 1 95 ? -17.519 4.926 12.435 1.00 86.31 95 THR A CA 1
ATOM 740 C C . THR A 1 95 ? -17.818 6.254 13.115 1.00 86.31 95 THR A C 1
ATOM 742 O O . THR A 1 95 ? -16.910 7.031 13.409 1.00 86.31 95 THR A O 1
ATOM 745 N N . THR A 1 96 ? -19.097 6.512 13.401 1.00 84.50 96 THR A N 1
ATOM 746 C CA . THR A 1 96 ? -19.520 7.751 14.064 1.00 84.50 96 THR A CA 1
ATOM 747 C C . THR A 1 96 ? -20.145 7.478 15.426 1.00 84.50 96 THR A C 1
ATOM 749 O O . THR A 1 96 ? -21.171 6.804 15.578 1.00 84.50 96 THR A O 1
ATOM 752 N N . SER A 1 97 ? -19.538 8.037 16.469 1.00 83.00 97 SER A N 1
ATOM 753 C CA . SER A 1 97 ? -20.062 7.988 17.832 1.00 83.00 97 SER A CA 1
ATOM 754 C C . SER A 1 97 ? -20.373 9.394 18.342 1.00 83.00 97 SER A C 1
ATOM 756 O O . SER A 1 97 ? -19.939 10.394 17.777 1.00 83.00 97 SER A O 1
ATOM 758 N N . GLY A 1 98 ? -21.239 9.485 19.345 1.00 78.12 98 GLY A N 1
ATOM 759 C CA . GLY A 1 98 ? -21.630 10.776 19.885 1.00 78.12 98 GLY A CA 1
ATOM 760 C C . GLY A 1 98 ? -22.938 10.727 20.648 1.00 78.12 98 GLY A C 1
ATOM 761 O O . GLY A 1 98 ? -23.867 10.004 20.281 1.00 78.12 98 GLY A O 1
ATOM 762 N N . ALA A 1 99 ? -22.967 11.465 21.745 1.00 75.69 99 ALA A N 1
ATOM 763 C CA . ALA A 1 99 ? -24.081 11.526 22.666 1.00 75.69 99 ALA A CA 1
ATOM 764 C C . ALA A 1 99 ? -23.989 12.808 23.494 1.00 75.69 99 ALA A C 1
ATOM 766 O O . ALA A 1 99 ? -22.920 13.409 23.628 1.00 75.69 99 ALA A O 1
ATOM 767 N N . VAL A 1 100 ? -25.122 13.173 24.085 1.00 70.88 100 VAL A N 1
ATOM 768 C CA . VAL A 1 100 ? -25.153 14.021 25.274 1.00 70.88 100 VAL A CA 1
ATOM 769 C C . VAL A 1 100 ? -25.132 13.059 26.459 1.00 70.88 100 VAL A C 1
ATOM 771 O O . VAL A 1 100 ? -26.052 12.252 26.599 1.00 70.88 100 VAL A O 1
ATOM 774 N N . ASN A 1 101 ? -24.052 13.041 27.240 1.00 65.69 101 ASN A N 1
ATOM 775 C CA . ASN A 1 101 ? -23.956 12.137 28.386 1.00 65.69 101 ASN A CA 1
ATOM 776 C C . ASN A 1 101 ? -24.913 12.585 29.516 1.00 65.69 101 ASN A C 1
ATOM 778 O O . ASN A 1 101 ? -25.471 13.683 29.490 1.00 65.69 101 ASN A O 1
ATOM 782 N N . ASN A 1 102 ? -25.093 11.742 30.538 1.00 57.94 102 ASN A N 1
ATOM 783 C CA . ASN A 1 102 ? -25.964 12.041 31.689 1.00 57.94 102 ASN A CA 1
ATOM 784 C C . ASN A 1 102 ? -25.491 13.255 32.516 1.00 57.94 102 ASN A C 1
ATOM 786 O O . ASN A 1 102 ? -26.241 13.793 33.332 1.00 57.94 102 ASN A O 1
ATOM 790 N N . GLU A 1 103 ? -24.254 13.694 32.294 1.00 62.50 103 GLU A N 1
ATOM 791 C CA . GLU A 1 103 ? -23.636 14.866 32.905 1.00 62.50 103 GLU A CA 1
ATOM 792 C C . GLU A 1 103 ? -23.757 16.119 32.021 1.00 62.50 103 GLU A C 1
ATOM 794 O O . GLU A 1 103 ? -23.338 17.188 32.452 1.00 62.50 103 GLU A O 1
ATOM 799 N N . TRP A 1 104 ? -24.441 16.034 30.868 1.00 63.00 104 TRP A N 1
ATOM 800 C CA . TRP A 1 104 ? -24.637 17.082 29.853 1.00 63.00 104 TRP A CA 1
ATOM 801 C C . TRP A 1 104 ? -23.401 17.469 29.032 1.00 63.00 104 TRP A C 1
ATOM 803 O O . TRP A 1 104 ? -23.436 18.475 28.317 1.00 63.00 104 TRP A O 1
ATOM 813 N N . ASP A 1 105 ? -22.332 16.679 29.077 1.00 76.81 105 ASP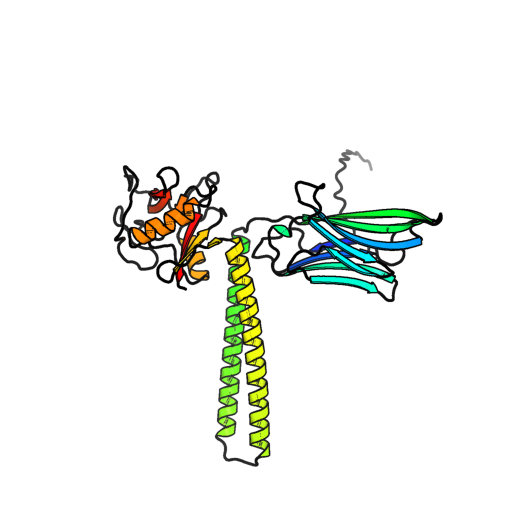 A N 1
ATOM 814 C CA . ASP A 1 105 ? -21.245 16.820 28.116 1.00 76.81 105 ASP A CA 1
ATOM 815 C C . ASP A 1 105 ? -21.700 16.301 26.756 1.00 76.81 105 ASP A C 1
ATOM 817 O O . ASP A 1 105 ? -22.306 15.231 26.635 1.00 76.81 105 ASP A O 1
ATOM 821 N N . CYS A 1 106 ? -21.390 17.066 25.719 1.00 84.69 106 CYS A N 1
ATOM 822 C CA . CYS A 1 106 ? -21.706 16.718 24.345 1.00 84.69 106 CYS A CA 1
ATOM 823 C C . CYS A 1 106 ? -20.422 16.292 23.648 1.00 84.69 106 CYS A C 1
ATOM 825 O O . CYS A 1 106 ? -19.439 17.032 23.664 1.00 84.69 106 CYS A O 1
ATOM 827 N N . TYR A 1 107 ? -20.428 15.133 22.999 1.00 87.94 107 TYR A N 1
ATOM 828 C CA . TYR A 1 107 ? -19.302 14.733 22.165 1.00 87.94 107 TYR A CA 1
ATOM 829 C C . TYR A 1 107 ? -19.753 14.169 20.830 1.00 87.94 107 TYR A C 1
ATOM 831 O O . TYR A 1 107 ? -20.827 13.577 20.709 1.00 87.94 107 TYR A O 1
ATOM 839 N N . LEU A 1 108 ? -18.892 14.347 19.837 1.00 90.06 108 LEU A N 1
ATOM 840 C CA . LEU A 1 108 ? -19.032 13.807 18.500 1.00 90.06 108 LEU A CA 1
ATOM 841 C C . LEU A 1 108 ? -17.664 13.285 18.078 1.00 90.06 108 LEU A C 1
ATOM 843 O O . LEU A 1 108 ? -16.684 14.023 18.122 1.00 90.06 108 LEU A O 1
ATOM 847 N N . ASN A 1 109 ? -17.594 12.011 17.718 1.00 90.25 109 ASN A N 1
ATOM 848 C CA . ASN A 1 109 ? -16.352 11.346 17.359 1.00 90.25 109 ASN A CA 1
ATOM 849 C C . ASN A 1 109 ? -16.493 10.655 16.001 1.00 90.25 109 ASN A C 1
ATOM 851 O O . ASN A 1 109 ? -17.472 9.941 15.757 1.00 90.25 109 ASN A O 1
ATOM 855 N N . LEU A 1 110 ? -15.508 10.881 15.140 1.00 91.50 110 LEU A N 1
ATOM 856 C CA . LEU A 1 110 ? -15.347 10.228 13.850 1.00 91.50 110 LEU A CA 1
ATOM 857 C C . LEU A 1 110 ? -14.082 9.374 13.895 1.00 91.50 110 LEU A C 1
ATOM 859 O O . LEU A 1 110 ? -13.005 9.869 14.233 1.00 91.50 110 LEU A O 1
ATOM 863 N N . THR A 1 111 ? -14.219 8.099 13.544 1.00 92.56 111 THR A N 1
ATOM 864 C CA . THR A 1 111 ? -13.114 7.142 13.545 1.00 92.56 111 THR A CA 1
ATOM 865 C C . THR A 1 111 ? -12.970 6.502 12.172 1.00 92.56 111 THR A C 1
ATOM 867 O O . THR A 1 111 ? -13.910 5.885 11.668 1.00 92.56 111 THR A O 1
ATOM 870 N N . TRP A 1 112 ? -11.773 6.628 11.606 1.00 91.94 112 TRP A N 1
ATOM 871 C CA . TRP A 1 112 ? -11.333 5.899 10.423 1.00 91.94 112 TRP A CA 1
ATOM 872 C C . TRP A 1 112 ? -10.381 4.801 10.868 1.00 91.94 112 TRP A C 1
ATOM 874 O O . TRP A 1 112 ? -9.381 5.092 11.529 1.00 91.94 112 TRP A O 1
ATOM 884 N N . ASP A 1 113 ? -10.657 3.570 10.463 1.00 90.44 113 ASP A N 1
ATOM 885 C CA . ASP A 1 113 ? -9.655 2.511 10.470 1.00 90.44 113 ASP A CA 1
ATOM 886 C C . ASP A 1 113 ? -8.969 2.524 9.093 1.00 90.44 113 ASP A C 1
ATOM 888 O O . ASP A 1 113 ? -9.639 2.604 8.066 1.00 90.44 113 ASP A O 1
ATOM 892 N N . TYR A 1 114 ? -7.634 2.530 9.079 1.00 88.81 114 TYR A N 1
ATOM 893 C CA . TYR A 1 114 ? -6.804 2.660 7.869 1.00 88.81 114 TYR A CA 1
ATOM 894 C C . TYR A 1 114 ? -7.171 3.859 6.966 1.00 88.81 114 TYR A C 1
ATOM 896 O O . TYR A 1 114 ? -7.524 3.676 5.799 1.00 88.81 114 TYR A O 1
ATOM 904 N N . PRO A 1 115 ? -7.093 5.109 7.476 1.00 90.56 115 PRO A N 1
ATOM 905 C CA . PRO A 1 115 ? -7.488 6.301 6.730 1.00 90.56 115 PRO A CA 1
ATOM 906 C C . PRO A 1 115 ? -6.753 6.439 5.389 1.00 90.56 115 PRO A C 1
ATOM 908 O O . PRO A 1 115 ? -5.524 6.356 5.306 1.00 90.56 115 PRO A O 1
ATOM 911 N N . THR A 1 116 ? -7.519 6.730 4.337 1.00 87.44 116 THR A N 1
ATOM 912 C CA . THR A 1 116 ? -6.990 7.098 3.020 1.00 87.44 116 THR A CA 1
ATOM 913 C C . THR A 1 116 ? -6.617 8.583 2.984 1.00 87.44 116 THR A C 1
ATOM 915 O O . THR A 1 116 ? -6.875 9.344 3.921 1.00 87.44 116 THR A O 1
ATOM 918 N N . ARG A 1 117 ? -6.045 9.040 1.861 1.00 86.12 117 ARG A N 1
ATOM 919 C CA . ARG A 1 117 ? -5.744 10.465 1.644 1.00 86.12 117 ARG A CA 1
ATOM 920 C C . ARG A 1 117 ? -6.988 11.360 1.764 1.00 86.12 117 ARG A C 1
ATOM 922 O O . ARG A 1 117 ? -6.845 12.529 2.095 1.00 86.12 117 ARG A O 1
ATOM 929 N N . GLU A 1 118 ? -8.193 10.834 1.551 1.00 84.56 118 GLU A N 1
ATOM 930 C CA . GLU A 1 118 ? -9.436 11.611 1.649 1.00 84.56 118 GLU A CA 1
ATOM 931 C C . GLU A 1 118 ? -9.742 12.088 3.074 1.00 84.56 118 GLU A C 1
ATOM 933 O O . GLU A 1 118 ? -10.354 13.149 3.243 1.00 84.56 118 GLU A O 1
ATOM 938 N N . ALA A 1 119 ? -9.270 11.343 4.081 1.00 89.12 119 ALA A N 1
ATOM 939 C CA . ALA A 1 119 ? -9.416 11.679 5.493 1.00 89.12 119 ALA A CA 1
ATOM 940 C C . ALA A 1 119 ? -8.530 12.865 5.920 1.00 89.12 119 ALA A C 1
ATOM 942 O O . ALA A 1 119 ? -8.821 13.514 6.925 1.00 89.12 119 ALA A O 1
ATOM 943 N N . ALA A 1 120 ? -7.487 13.194 5.145 1.00 89.81 120 ALA A N 1
ATOM 944 C CA . ALA A 1 120 ? -6.754 14.444 5.318 1.00 89.81 120 ALA A CA 1
ATOM 945 C C . ALA A 1 120 ? -7.645 15.614 4.890 1.00 89.81 120 ALA A C 1
ATOM 947 O O . ALA A 1 120 ? -8.072 15.726 3.736 1.00 89.81 120 ALA A O 1
ATOM 948 N N . SER A 1 121 ? -8.021 16.427 5.869 1.00 90.44 121 SER A N 1
ATOM 949 C CA . SER A 1 121 ? -9.019 17.482 5.737 1.00 90.44 121 SER A CA 1
ATOM 950 C C . SER A 1 121 ? -8.815 18.534 6.823 1.00 90.44 121 SER A C 1
ATOM 952 O O . SER A 1 121 ? -8.206 18.280 7.869 1.00 90.44 121 SER A O 1
ATOM 954 N N . LEU A 1 122 ? -9.382 19.715 6.589 1.00 91.88 122 LEU A N 1
ATOM 955 C CA . LEU A 1 122 ? -9.618 20.688 7.648 1.00 91.88 122 LEU A CA 1
ATOM 956 C C . LEU A 1 122 ? -10.935 20.332 8.338 1.00 91.88 122 LEU A C 1
ATOM 958 O O . LEU A 1 122 ? -11.992 20.370 7.710 1.00 91.88 122 LEU A O 1
ATOM 962 N N . PHE A 1 123 ? -10.871 19.997 9.618 1.00 93.12 123 PHE A N 1
ATOM 963 C CA . PHE A 1 123 ? -12.032 19.745 10.455 1.00 93.12 123 PHE A CA 1
ATOM 964 C C . PHE A 1 123 ? -12.433 21.008 11.193 1.00 93.12 123 PHE A C 1
ATOM 966 O O . PHE A 1 123 ? -11.587 21.701 11.753 1.00 93.12 123 PHE A O 1
ATOM 973 N N . LYS A 1 124 ? -13.736 21.265 11.234 1.00 94.06 124 LYS A N 1
ATOM 974 C CA . LYS A 1 124 ? -14.329 22.356 11.994 1.00 94.06 124 LYS A CA 1
ATOM 975 C C . LYS A 1 124 ? -15.418 21.807 12.893 1.00 94.06 124 LYS A C 1
ATOM 977 O O . LYS A 1 124 ? -16.392 21.227 12.407 1.00 94.06 124 LYS A O 1
ATOM 982 N N . CYS A 1 125 ? -15.256 22.005 14.194 1.00 94.00 125 CYS A N 1
ATOM 983 C CA . CYS A 1 125 ? -16.300 21.730 15.162 1.00 94.00 125 CYS A CA 1
ATOM 984 C C . CYS A 1 125 ? -17.016 23.016 15.559 1.00 94.00 125 CYS A C 1
ATOM 986 O O . CYS A 1 125 ? -16.374 23.946 16.036 1.00 94.00 125 CYS A O 1
ATOM 988 N N . GLU A 1 126 ? -18.336 23.054 15.409 1.00 93.31 126 GLU A N 1
ATOM 989 C CA . GLU A 1 126 ? -19.188 24.189 15.744 1.00 93.31 126 GLU A CA 1
ATOM 990 C C . GLU A 1 126 ? -20.226 23.799 16.794 1.00 93.31 126 GLU A C 1
ATOM 992 O O . GLU A 1 126 ? -20.935 22.798 16.672 1.00 93.31 126 GLU A O 1
ATOM 997 N N . VAL A 1 127 ? -20.342 24.630 17.823 1.00 91.62 127 VAL A N 1
ATOM 998 C CA . VAL A 1 127 ? -21.355 24.522 18.868 1.00 91.62 127 VAL A CA 1
ATOM 999 C C . VAL A 1 127 ? -22.324 25.675 18.692 1.00 91.62 127 VAL A C 1
ATOM 1001 O O . VAL A 1 127 ? -21.937 26.839 18.811 1.00 91.62 127 VAL A O 1
ATOM 1004 N N . ASN A 1 128 ? -23.586 25.352 18.423 1.00 90.44 128 ASN A N 1
ATOM 1005 C CA . ASN A 1 128 ? -24.651 26.340 18.299 1.00 90.44 128 ASN A CA 1
ATOM 1006 C C . ASN A 1 128 ? -25.527 26.300 19.544 1.00 90.44 128 ASN A C 1
ATOM 1008 O O . ASN A 1 128 ? -25.982 25.235 19.968 1.00 90.44 128 ASN A O 1
ATOM 1012 N N . GLY A 1 129 ? -25.803 27.470 20.103 1.00 88.81 129 GLY A N 1
ATOM 1013 C CA . GLY A 1 129 ? -26.566 27.612 21.331 1.00 88.81 129 GLY A CA 1
ATOM 1014 C C . GLY A 1 129 ? -27.212 28.981 21.465 1.00 88.81 129 GLY A C 1
ATOM 1015 O O . GLY A 1 129 ? -27.184 29.794 20.540 1.00 88.81 129 GLY A O 1
ATOM 1016 N N . LEU A 1 130 ? -27.795 29.243 22.633 1.00 88.00 130 LEU A N 1
ATOM 1017 C CA . LEU A 1 130 ? -28.391 30.538 22.966 1.00 88.00 130 LEU A CA 1
ATOM 1018 C C . LEU A 1 130 ? -27.656 31.169 24.148 1.00 88.00 130 LEU A C 1
ATOM 1020 O O . LEU A 1 130 ? -27.298 30.485 25.112 1.00 88.00 130 LEU A O 1
ATOM 1024 N N . ASN A 1 131 ? -27.447 32.482 24.091 1.00 87.44 131 ASN A N 1
ATOM 1025 C CA . ASN A 1 131 ? -26.917 33.247 25.220 1.00 87.44 131 ASN A CA 1
ATOM 1026 C C . ASN A 1 131 ? -28.019 33.660 26.216 1.00 87.44 131 ASN A C 1
ATOM 1028 O O . ASN A 1 131 ? -29.198 33.369 26.024 1.00 87.44 131 ASN A O 1
ATOM 1032 N N . ALA A 1 132 ? -27.647 34.382 27.279 1.00 88.75 132 ALA A N 1
ATOM 1033 C CA . ALA A 1 132 ? -28.581 34.854 28.312 1.00 88.75 132 ALA A CA 1
ATOM 1034 C C . ALA A 1 132 ? -29.693 35.792 27.797 1.00 88.75 132 ALA A C 1
ATOM 1036 O O . ALA A 1 132 ? -30.702 35.973 28.470 1.00 88.75 132 ALA A O 1
ATOM 1037 N N . MET A 1 133 ? -29.524 36.374 26.606 1.00 92.50 133 MET A N 1
ATOM 1038 C CA . MET A 1 133 ? -30.520 37.223 25.946 1.00 92.50 133 MET A CA 1
ATOM 1039 C C . MET A 1 133 ? -31.350 36.457 24.904 1.00 92.50 133 MET A C 1
ATOM 1041 O O . MET A 1 133 ? -31.996 37.091 24.070 1.00 92.50 133 MET A O 1
ATOM 1045 N N . TRP A 1 134 ? -31.297 35.119 24.901 1.00 86.50 134 TRP A N 1
ATOM 1046 C CA . TRP A 1 134 ? -31.953 34.253 23.913 1.00 86.50 134 TRP A CA 1
ATOM 1047 C C . TRP A 1 134 ? -31.517 34.507 22.461 1.00 86.50 134 TRP A C 1
ATOM 1049 O O . TRP A 1 134 ? -32.235 34.168 21.521 1.00 86.50 134 TRP A O 1
ATOM 1059 N N . ARG A 1 135 ? -30.327 35.086 22.253 1.00 90.31 135 ARG A N 1
ATOM 1060 C CA . ARG A 1 135 ? -29.759 35.274 20.913 1.00 90.31 135 ARG A CA 1
ATOM 1061 C C . ARG A 1 135 ? -28.924 34.054 20.515 1.00 90.31 135 ARG A C 1
ATOM 1063 O O . ARG A 1 135 ? -28.166 33.568 21.361 1.00 90.31 135 ARG A O 1
ATOM 1070 N N . PRO A 1 136 ? -29.013 33.598 19.251 1.00 90.38 136 PRO A N 1
ATOM 1071 C CA . PRO A 1 136 ? -28.133 32.566 18.718 1.00 90.38 136 PRO A CA 1
ATOM 1072 C C . PRO A 1 136 ? -26.663 32.960 18.841 1.00 90.38 136 PRO A C 1
ATOM 1074 O O . PRO A 1 136 ? -26.284 34.083 18.504 1.00 90.38 136 PRO A O 1
ATOM 1077 N N . VAL A 1 137 ? -25.847 32.027 19.322 1.00 90.62 137 VAL A N 1
ATOM 1078 C CA . VAL A 1 137 ? -24.390 32.139 19.374 1.00 90.62 137 VAL A CA 1
ATOM 1079 C C . VAL A 1 137 ? -23.789 30.852 18.832 1.00 90.62 137 VAL A C 1
ATOM 1081 O O . VAL A 1 137 ? -24.202 29.757 19.218 1.00 90.62 137 VAL A O 1
ATOM 1084 N N . THR A 1 138 ? -22.786 31.009 17.974 1.00 91.50 138 THR A N 1
ATOM 1085 C CA . THR A 1 138 ? -21.970 29.918 17.445 1.00 91.50 138 THR A CA 1
ATOM 1086 C C . THR A 1 138 ? -20.535 30.127 17.894 1.00 91.50 138 THR A C 1
ATOM 1088 O O . THR A 1 138 ? -19.986 31.219 17.744 1.00 91.50 138 THR A O 1
ATOM 1091 N N . VAL A 1 139 ? -19.929 29.081 18.442 1.00 91.50 139 VAL A N 1
ATOM 1092 C CA . VAL A 1 139 ? -18.486 29.022 18.703 1.00 91.50 139 VAL A CA 1
ATOM 1093 C C . VAL A 1 139 ? -17.913 27.821 17.975 1.00 91.50 139 VAL A C 1
ATOM 1095 O O . VAL A 1 139 ? -18.611 26.824 17.807 1.00 91.50 139 VAL A O 1
ATOM 1098 N N . GLY A 1 140 ? -16.657 27.889 17.547 1.00 92.06 140 GLY A N 1
ATOM 1099 C CA . GLY A 1 140 ? -16.048 26.760 16.864 1.00 92.06 140 GLY A CA 1
ATOM 1100 C C . GLY A 1 140 ? -14.539 26.686 16.998 1.00 92.06 140 GLY A C 1
ATOM 1101 O O . GLY A 1 140 ? -13.887 27.659 17.375 1.00 92.06 140 GLY A O 1
ATOM 1102 N N . LEU A 1 141 ? -14.024 25.496 16.713 1.00 94.75 141 LEU A N 1
ATOM 1103 C CA . LEU A 1 141 ? -12.608 25.154 16.691 1.00 94.75 141 LEU A CA 1
ATOM 1104 C C . LEU A 1 141 ? -12.281 24.478 15.366 1.00 94.75 141 LEU A C 1
ATOM 1106 O O . LEU A 1 141 ? -13.078 23.684 14.867 1.00 94.75 141 LEU A O 1
ATOM 1110 N N . ASP A 1 142 ? -11.080 24.746 14.868 1.00 93.69 142 ASP A N 1
ATOM 1111 C CA . ASP A 1 142 ? -10.548 24.142 13.654 1.00 93.69 142 ASP A CA 1
ATOM 1112 C C . ASP A 1 142 ? -9.347 23.254 14.009 1.00 93.69 142 ASP A C 1
ATOM 1114 O O . ASP A 1 142 ? -8.532 23.610 14.863 1.00 93.69 142 ASP A O 1
ATOM 1118 N N . ALA A 1 143 ? -9.210 22.119 13.331 1.00 94.31 143 ALA A N 1
ATOM 1119 C CA . ALA A 1 143 ? -8.037 21.254 13.408 1.00 94.31 143 ALA A CA 1
ATOM 1120 C C . ALA A 1 143 ? -7.783 20.600 12.047 1.00 94.31 143 ALA A C 1
ATOM 1122 O O . ALA A 1 143 ? -8.723 20.251 11.339 1.00 94.31 143 ALA A O 1
ATOM 1123 N N . SER A 1 144 ? -6.522 20.428 11.659 1.00 92.31 144 SER A N 1
ATOM 1124 C CA . SER A 1 144 ? -6.161 19.852 10.360 1.00 92.31 144 SER A CA 1
ATOM 1125 C C . SER A 1 144 ? -5.518 18.481 10.505 1.00 92.31 144 SER A C 1
ATOM 1127 O O . SER A 1 144 ? -4.677 18.273 11.381 1.00 92.31 144 SER A O 1
ATOM 1129 N N . VAL A 1 145 ? -5.866 17.586 9.585 1.00 93.75 145 VAL A N 1
ATOM 1130 C CA . VAL A 1 145 ? -5.140 16.340 9.332 1.00 93.75 145 VAL A CA 1
ATOM 1131 C C . VAL A 1 145 ? -4.459 16.456 7.980 1.00 93.75 145 VAL A C 1
ATOM 1133 O O . VAL A 1 145 ? -5.128 16.771 6.998 1.00 93.75 145 VAL A O 1
ATOM 1136 N N . VAL A 1 146 ? -3.163 16.158 7.919 1.00 91.94 146 VAL A N 1
ATOM 1137 C CA . VAL A 1 146 ? -2.391 16.161 6.666 1.00 91.94 146 VAL A CA 1
ATOM 1138 C C . VAL A 1 146 ? -1.988 14.743 6.266 1.00 91.94 146 VAL A C 1
ATOM 1140 O O . VAL A 1 146 ? -1.664 13.922 7.125 1.00 91.94 146 VAL A O 1
ATOM 1143 N N . ALA A 1 147 ? -1.995 14.449 4.963 1.00 89.56 147 ALA A N 1
ATOM 1144 C CA . ALA A 1 147 ? -1.548 13.163 4.426 1.00 89.56 147 ALA A CA 1
ATOM 1145 C C . ALA A 1 147 ? -0.134 13.269 3.854 1.00 89.56 147 ALA A C 1
ATOM 1147 O O . ALA A 1 147 ? 0.101 13.981 2.874 1.00 89.56 147 ALA A O 1
ATOM 1148 N N . GLN A 1 148 ? 0.788 12.494 4.414 1.00 87.19 148 GLN A N 1
ATOM 1149 C CA . GLN A 1 148 ? 2.164 12.395 3.940 1.00 87.19 148 GLN A CA 1
ATOM 1150 C C . GLN A 1 148 ? 2.386 11.093 3.173 1.00 87.19 148 GLN A C 1
ATOM 1152 O O . GLN A 1 148 ? 1.724 10.083 3.412 1.00 87.19 148 GLN A O 1
ATOM 1157 N N . ALA A 1 149 ? 3.300 11.137 2.207 1.00 79.81 149 ALA A N 1
ATOM 1158 C CA . ALA A 1 149 ? 3.800 9.926 1.576 1.00 79.81 149 ALA A CA 1
ATOM 1159 C C . ALA A 1 149 ? 4.633 9.121 2.594 1.00 79.81 149 ALA A C 1
ATOM 1161 O O . ALA A 1 149 ? 5.284 9.738 3.441 1.00 79.81 149 ALA A O 1
ATOM 1162 N N . PRO A 1 150 ? 4.617 7.778 2.542 1.00 80.44 150 PRO A N 1
ATOM 1163 C CA . PRO A 1 150 ? 5.453 6.963 3.415 1.00 80.44 150 PRO A CA 1
ATOM 1164 C C . PRO A 1 150 ? 6.933 7.249 3.170 1.00 80.44 150 PRO A C 1
ATOM 1166 O O . PRO A 1 150 ? 7.372 7.330 2.021 1.00 80.44 150 PRO A O 1
ATOM 1169 N N . ASP A 1 151 ? 7.688 7.377 4.261 1.00 79.31 151 ASP A N 1
ATOM 1170 C CA . ASP A 1 151 ? 9.144 7.400 4.220 1.00 79.31 151 ASP A CA 1
ATOM 1171 C C . ASP A 1 151 ? 9.757 6.020 4.498 1.00 79.31 151 ASP A C 1
ATOM 1173 O O . ASP A 1 151 ? 9.062 5.065 4.861 1.00 79.31 151 ASP A O 1
ATOM 1177 N N . LEU A 1 152 ? 11.076 5.903 4.318 1.00 76.00 152 LEU A N 1
ATOM 1178 C CA . LEU A 1 152 ? 11.789 4.649 4.558 1.00 76.00 152 LEU A CA 1
ATOM 1179 C C . LEU A 1 152 ? 11.627 4.148 6.002 1.00 76.00 152 LEU A C 1
ATOM 1181 O O . LEU A 1 152 ? 11.531 2.942 6.221 1.00 76.00 152 LEU A O 1
ATOM 1185 N N . ASN A 1 153 ? 11.577 5.047 6.986 1.00 81.25 153 ASN A N 1
ATOM 1186 C CA . ASN A 1 153 ? 11.440 4.660 8.387 1.00 81.25 153 ASN A CA 1
ATOM 1187 C C . ASN A 1 153 ? 10.059 4.064 8.652 1.00 81.25 153 ASN A C 1
ATOM 1189 O O . ASN A 1 153 ? 9.973 3.050 9.340 1.00 81.25 153 ASN A O 1
ATOM 1193 N N . VAL A 1 154 ? 9.004 4.635 8.062 1.00 83.56 154 VAL A N 1
ATOM 1194 C CA . VAL A 1 154 ? 7.639 4.095 8.156 1.00 83.56 154 VAL A CA 1
ATOM 1195 C C . VAL A 1 154 ? 7.573 2.685 7.570 1.00 83.56 154 VAL A C 1
ATOM 1197 O O . VAL A 1 154 ? 7.013 1.785 8.194 1.00 83.56 154 VAL A O 1
ATOM 1200 N N . LEU A 1 155 ? 8.193 2.460 6.407 1.00 78.12 155 LEU A N 1
ATOM 1201 C CA . LEU A 1 155 ? 8.253 1.127 5.800 1.00 78.12 155 LEU A CA 1
ATOM 1202 C C . LEU A 1 155 ? 9.004 0.132 6.700 1.00 78.12 155 LEU A C 1
ATOM 1204 O O . LEU A 1 155 ? 8.520 -0.973 6.943 1.00 78.12 155 LEU A O 1
ATOM 1208 N N . VAL A 1 156 ? 10.163 0.521 7.240 1.00 81.12 156 VAL A N 1
ATOM 1209 C CA . VAL A 1 156 ? 10.964 -0.317 8.153 1.00 81.12 156 VAL A CA 1
ATOM 1210 C C . VAL A 1 156 ? 10.216 -0.621 9.456 1.00 81.12 156 VAL A C 1
ATOM 1212 O O . VAL A 1 156 ? 10.287 -1.745 9.970 1.00 81.12 156 VAL A O 1
ATOM 1215 N N . GLU A 1 157 ? 9.491 0.354 9.999 1.00 84.12 157 GLU A N 1
ATOM 1216 C CA . GLU A 1 157 ? 8.656 0.170 11.181 1.00 84.12 157 GLU A CA 1
ATOM 1217 C C . GLU A 1 157 ? 7.541 -0.841 10.901 1.00 84.12 157 GLU A C 1
ATOM 1219 O O . GLU A 1 157 ? 7.395 -1.807 11.655 1.00 84.12 157 GLU A O 1
ATOM 1224 N N . GLU A 1 158 ? 6.843 -0.701 9.774 1.00 81.69 158 GLU A N 1
ATOM 1225 C CA . GLU A 1 158 ? 5.786 -1.624 9.359 1.00 81.69 158 GLU A CA 1
ATOM 1226 C C . GLU A 1 158 ? 6.320 -3.053 9.167 1.00 81.69 158 GLU A C 1
ATOM 1228 O O . GLU A 1 158 ? 5.745 -4.015 9.688 1.00 81.69 158 GLU A O 1
ATOM 1233 N N . PHE A 1 159 ? 7.483 -3.217 8.525 1.00 79.62 159 PHE A N 1
ATOM 1234 C CA . PHE A 1 159 ? 8.161 -4.514 8.419 1.00 79.62 159 PHE A CA 1
ATOM 1235 C C . PHE A 1 159 ? 8.474 -5.123 9.785 1.00 79.62 159 PHE A C 1
ATOM 1237 O O . PHE A 1 159 ? 8.287 -6.324 10.014 1.00 79.62 159 PHE A O 1
ATOM 1244 N N . THR A 1 160 ? 8.936 -4.295 10.717 1.00 83.12 160 THR A N 1
ATOM 1245 C CA . THR A 1 160 ? 9.260 -4.727 12.076 1.00 83.12 160 THR A CA 1
ATOM 1246 C C . THR A 1 160 ? 8.005 -5.165 12.830 1.00 83.12 160 THR A C 1
ATOM 1248 O O . THR A 1 160 ? 8.036 -6.175 13.543 1.00 83.12 160 THR A O 1
ATOM 1251 N N . VAL A 1 161 ? 6.894 -4.442 12.671 1.00 84.81 161 VAL A N 1
ATOM 1252 C CA . VAL A 1 161 ? 5.591 -4.797 13.249 1.00 84.81 161 VAL A CA 1
ATOM 1253 C C . VAL A 1 161 ? 5.092 -6.119 12.666 1.00 84.81 161 VAL A C 1
ATOM 1255 O O . VAL A 1 161 ? 4.807 -7.042 13.431 1.00 84.81 161 VAL A O 1
ATOM 1258 N N . ASN A 1 162 ? 5.094 -6.271 11.341 1.00 80.56 162 ASN A N 1
ATOM 1259 C CA . ASN A 1 162 ? 4.641 -7.490 10.660 1.00 80.56 162 ASN A CA 1
ATOM 1260 C C . ASN A 1 162 ? 5.471 -8.717 11.054 1.00 80.56 162 ASN A C 1
ATOM 1262 O O . ASN A 1 162 ? 4.932 -9.797 11.322 1.00 80.56 162 ASN A O 1
ATOM 1266 N N . ARG A 1 163 ? 6.790 -8.550 11.201 1.00 82.75 163 ARG A N 1
ATOM 1267 C CA . ARG A 1 163 ? 7.671 -9.605 11.713 1.00 82.75 163 ARG A CA 1
ATOM 1268 C C . ARG A 1 163 ? 7.324 -9.988 13.153 1.00 82.75 163 ARG A C 1
ATOM 1270 O O . ARG A 1 163 ? 7.268 -11.176 13.468 1.00 82.75 163 ARG A O 1
ATOM 1277 N N . LYS A 1 164 ? 7.078 -9.016 14.040 1.00 87.62 164 LYS A N 1
ATOM 1278 C CA . LYS A 1 164 ? 6.666 -9.288 15.431 1.00 87.62 164 LYS A CA 1
ATOM 1279 C C . LYS A 1 164 ? 5.338 -10.041 15.485 1.00 87.62 164 LYS A C 1
ATOM 1281 O O . LYS A 1 164 ? 5.203 -10.969 16.278 1.00 87.62 164 LYS A O 1
ATOM 1286 N N . GLU A 1 165 ? 4.371 -9.664 14.658 1.00 83.19 165 GLU A N 1
ATOM 1287 C CA . GLU A 1 165 ? 3.076 -10.343 14.568 1.00 83.19 165 GLU A CA 1
ATOM 1288 C C . GLU A 1 165 ? 3.203 -11.777 14.048 1.00 83.19 165 GLU A C 1
ATOM 1290 O O . GLU A 1 165 ? 2.639 -12.695 14.643 1.00 83.19 165 GLU A O 1
ATOM 1295 N N . THR A 1 166 ? 4.039 -11.995 13.033 1.00 83.50 166 THR A N 1
ATOM 1296 C CA . THR A 1 166 ? 4.363 -13.338 12.528 1.00 83.50 166 THR A CA 1
ATOM 1297 C C . THR A 1 166 ? 4.972 -14.217 13.624 1.00 83.50 166 THR A C 1
ATOM 1299 O O . THR A 1 166 ? 4.568 -15.366 13.801 1.00 83.50 166 THR A O 1
ATOM 1302 N N . LEU A 1 167 ? 5.900 -13.674 14.420 1.00 88.00 167 LEU A N 1
ATOM 1303 C CA . LEU A 1 167 ? 6.503 -14.393 15.547 1.00 88.00 167 LEU A CA 1
ATOM 1304 C C . LEU A 1 167 ? 5.479 -14.720 16.645 1.00 88.00 167 LEU A C 1
ATOM 1306 O O . LEU A 1 167 ? 5.508 -15.819 17.198 1.00 88.00 167 LEU A O 1
ATOM 1310 N N . LYS A 1 168 ? 4.547 -13.804 16.945 1.00 85.81 168 LYS A N 1
ATOM 1311 C CA . LYS A 1 168 ? 3.442 -14.070 17.884 1.00 85.81 168 LYS A CA 1
ATOM 1312 C C . LYS A 1 168 ? 2.549 -15.204 17.385 1.00 85.81 168 LYS A C 1
ATOM 1314 O O . LYS A 1 168 ? 2.223 -16.100 18.158 1.00 85.81 168 LYS A O 1
ATOM 1319 N N . MET A 1 169 ? 2.199 -15.200 16.099 1.00 83.75 169 MET A N 1
ATOM 1320 C CA . MET A 1 169 ? 1.415 -16.277 15.493 1.00 83.75 169 MET A CA 1
ATOM 1321 C C . MET A 1 169 ? 2.151 -17.623 15.568 1.00 83.75 169 MET A C 1
ATOM 1323 O O . MET A 1 169 ? 1.555 -18.630 15.945 1.00 83.75 169 MET A O 1
ATOM 1327 N N . GLN A 1 170 ? 3.455 -17.652 15.276 1.00 86.75 170 GLN A N 1
ATOM 1328 C CA . GLN A 1 170 ? 4.271 -18.865 15.404 1.00 86.75 170 GLN A CA 1
ATOM 1329 C C . GLN A 1 170 ? 4.322 -19.385 16.849 1.00 86.75 170 GLN A C 1
ATOM 1331 O O . GLN A 1 170 ? 4.250 -20.596 17.066 1.00 86.75 170 GLN A O 1
ATOM 1336 N N . ALA A 1 171 ? 4.401 -18.489 17.836 1.00 89.00 171 ALA A N 1
ATOM 1337 C CA . ALA A 1 171 ? 4.375 -18.857 19.247 1.00 89.00 171 ALA A CA 1
ATOM 1338 C C . ALA A 1 171 ? 3.025 -19.469 19.665 1.00 89.00 171 ALA A C 1
ATOM 1340 O O . ALA A 1 171 ? 3.013 -20.501 20.338 1.00 89.00 171 ALA A O 1
ATOM 1341 N N . GLU A 1 172 ? 1.897 -18.902 19.224 1.00 83.75 172 GLU A N 1
ATOM 1342 C CA . GLU A 1 172 ? 0.568 -19.480 19.482 1.00 83.75 172 GLU A CA 1
ATOM 1343 C C . GLU A 1 172 ? 0.391 -20.847 18.810 1.00 83.75 172 GLU A C 1
ATOM 1345 O O . GLU A 1 172 ? -0.084 -21.791 19.444 1.00 83.75 172 GLU A O 1
ATOM 1350 N N . LEU A 1 173 ? 0.855 -21.009 17.566 1.00 84.06 173 LEU A N 1
ATOM 1351 C CA . LEU A 1 173 ? 0.849 -22.309 16.887 1.00 84.06 173 LEU A CA 1
ATOM 1352 C C . LEU A 1 173 ? 1.681 -23.356 17.644 1.00 84.06 173 LEU A C 1
ATOM 1354 O O . LEU A 1 173 ? 1.248 -24.502 17.798 1.00 84.06 173 LEU A O 1
ATOM 1358 N N . ALA A 1 174 ? 2.855 -22.976 18.154 1.00 88.56 174 ALA A N 1
ATOM 1359 C CA . ALA A 1 174 ? 3.690 -23.858 18.966 1.00 88.56 174 ALA A CA 1
ATOM 1360 C C . ALA A 1 174 ? 3.010 -24.236 20.294 1.00 88.56 174 ALA A C 1
ATOM 1362 O O . ALA A 1 174 ? 3.035 -25.408 20.685 1.00 88.56 174 ALA A O 1
ATOM 1363 N N . ARG A 1 175 ? 2.353 -23.273 20.957 1.00 86.06 175 ARG A N 1
ATOM 1364 C CA . ARG A 1 175 ? 1.596 -23.501 22.196 1.00 86.06 175 ARG A CA 1
ATOM 1365 C C . ARG A 1 175 ? 0.471 -24.510 21.981 1.00 86.06 175 ARG A C 1
ATOM 1367 O O . ARG A 1 175 ? 0.418 -25.517 22.687 1.00 86.06 175 ARG A O 1
ATOM 1374 N N . VAL A 1 176 ? -0.364 -24.297 20.963 1.00 80.50 176 VAL A N 1
ATOM 1375 C CA . VAL A 1 176 ? -1.454 -25.220 20.608 1.00 80.50 176 VAL A CA 1
ATOM 1376 C C . VAL A 1 176 ? -0.917 -26.610 20.285 1.00 80.50 176 VAL A C 1
ATOM 1378 O O . VAL A 1 176 ? -1.480 -27.610 20.728 1.00 80.50 176 VAL A O 1
ATOM 1381 N N . ARG A 1 177 ? 0.185 -26.707 19.534 1.00 84.31 177 ARG A N 1
ATOM 1382 C CA . ARG A 1 177 ? 0.787 -28.001 19.186 1.00 84.31 177 ARG A CA 1
ATOM 1383 C C . ARG A 1 177 ? 1.224 -28.786 20.429 1.00 84.31 177 ARG A C 1
ATOM 1385 O O . ARG A 1 177 ? 1.047 -30.007 20.469 1.00 84.31 177 ARG A O 1
ATOM 1392 N N . SER A 1 178 ? 1.772 -28.100 21.431 1.00 86.25 178 SER A N 1
ATOM 1393 C CA . SER A 1 178 ? 2.149 -28.697 22.718 1.00 86.25 178 SER A CA 1
ATOM 1394 C C . SER A 1 178 ? 0.922 -29.186 23.496 1.00 86.25 178 SER A C 1
ATOM 1396 O O . SER A 1 178 ? 0.861 -30.356 23.880 1.00 86.25 178 SER A O 1
ATOM 1398 N N . GLU A 1 179 ? -0.101 -28.339 23.643 1.00 81.12 179 GLU A N 1
ATOM 1399 C CA . GLU A 1 179 ? -1.346 -28.689 24.346 1.00 81.12 179 GLU A CA 1
ATOM 1400 C C . GLU A 1 179 ? -2.077 -29.864 23.677 1.00 81.12 179 GLU A C 1
ATOM 1402 O O . GLU A 1 179 ? -2.498 -30.800 24.359 1.00 81.12 179 GLU A O 1
ATOM 1407 N N . LEU A 1 180 ? -2.145 -29.887 22.340 1.00 78.44 180 LEU A N 1
ATOM 1408 C CA . LEU A 1 180 ? -2.712 -31.001 21.573 1.00 78.44 180 LEU A CA 1
ATOM 1409 C C . LEU A 1 180 ? -1.954 -32.313 21.833 1.00 78.44 180 LEU A C 1
ATOM 1411 O O . LEU A 1 180 ? -2.563 -33.379 21.930 1.00 78.44 180 LEU A O 1
ATOM 1415 N N . SER A 1 181 ? -0.626 -32.250 21.945 1.00 83.38 181 SER A N 1
ATOM 1416 C CA . SER A 1 181 ? 0.212 -33.423 22.220 1.00 83.38 181 SER A CA 1
ATOM 1417 C C . SER A 1 181 ? -0.034 -33.966 23.630 1.00 83.38 181 SER A C 1
ATOM 1419 O O . SER A 1 181 ? -0.186 -35.175 23.805 1.00 83.38 181 SER A O 1
ATOM 1421 N N . TYR A 1 182 ? -0.155 -33.075 24.617 1.00 79.88 182 TYR A N 1
ATOM 1422 C CA . TYR A 1 182 ? -0.495 -33.431 25.994 1.00 79.88 182 TYR A CA 1
ATOM 1423 C C . TYR A 1 182 ? -1.891 -34.066 26.101 1.00 79.88 182 TYR A C 1
ATOM 1425 O O . TYR A 1 182 ? -2.050 -35.123 26.711 1.00 79.88 182 TYR A O 1
ATOM 1433 N N . LEU A 1 183 ? -2.899 -33.480 25.445 1.00 72.44 183 LEU A N 1
ATOM 1434 C CA . LEU A 1 183 ? -4.262 -34.023 25.420 1.00 72.44 183 LEU A CA 1
ATOM 1435 C C . LEU A 1 183 ? -4.320 -35.408 24.761 1.00 72.44 183 LEU A C 1
ATOM 1437 O O . LEU A 1 183 ? -4.964 -36.310 25.292 1.00 72.44 183 LEU A O 1
ATOM 1441 N N . LYS A 1 184 ? -3.599 -35.621 23.650 1.00 73.69 184 LYS A N 1
ATOM 1442 C CA . LYS A 1 184 ? -3.485 -36.949 23.018 1.00 73.69 184 LYS A CA 1
ATOM 1443 C C . LYS A 1 184 ? -2.924 -38.001 23.976 1.00 73.69 184 LYS A C 1
ATOM 1445 O O . LYS A 1 184 ? -3.389 -39.137 23.962 1.00 73.69 184 LYS A O 1
ATOM 1450 N N . GLN A 1 185 ? -1.958 -37.629 24.816 1.00 74.81 185 GLN A N 1
ATOM 1451 C CA . GLN A 1 185 ? -1.384 -38.539 25.805 1.00 74.81 185 GLN A CA 1
ATOM 1452 C C . GLN A 1 185 ? -2.395 -38.921 26.894 1.00 74.81 185 GLN A C 1
ATOM 1454 O O . GLN A 1 185 ? -2.424 -40.079 27.299 1.00 74.81 185 GLN A O 1
ATOM 1459 N N . GLN A 1 186 ? -3.260 -37.996 27.323 1.00 68.31 186 GLN A N 1
ATOM 1460 C CA . GLN A 1 186 ? -4.319 -38.297 28.295 1.00 68.31 186 GLN A CA 1
ATOM 1461 C C . GLN A 1 186 ? -5.371 -39.271 27.747 1.00 68.31 186 GLN A C 1
ATOM 1463 O O . GLN A 1 186 ? -5.847 -40.126 28.486 1.00 68.31 186 GLN A O 1
ATOM 1468 N N . VAL A 1 187 ? -5.694 -39.183 26.452 1.00 64.38 187 VAL A N 1
ATOM 1469 C CA . VAL A 1 187 ? -6.634 -40.103 25.780 1.00 64.38 187 VAL A CA 1
ATOM 1470 C C . VAL A 1 187 ? -6.039 -41.508 25.593 1.00 64.38 187 VAL A C 1
ATOM 1472 O O . VAL A 1 187 ? -6.780 -42.483 25.515 1.00 64.38 187 VAL A O 1
ATOM 1475 N N . ALA A 1 188 ? -4.709 -41.638 25.547 1.00 62.53 188 ALA A N 1
ATOM 1476 C CA . ALA A 1 188 ? -4.019 -42.927 25.428 1.00 62.53 188 ALA A CA 1
ATOM 1477 C C . ALA A 1 188 ? -3.958 -43.729 26.748 1.00 62.53 188 ALA A C 1
ATOM 1479 O O . ALA A 1 188 ? -3.556 -44.894 26.738 1.00 62.53 188 ALA A O 1
ATOM 1480 N N . ILE A 1 189 ? -4.342 -43.128 27.880 1.00 59.41 189 ILE A N 1
ATOM 1481 C CA . ILE A 1 189 ? -4.460 -43.808 29.177 1.00 59.41 189 ILE A CA 1
ATOM 1482 C C . ILE A 1 189 ? -5.812 -44.556 29.206 1.00 59.41 189 ILE A C 1
ATOM 1484 O O . ILE A 1 189 ? -6.818 -43.971 28.801 1.00 59.41 189 ILE A O 1
ATOM 1488 N N . PRO A 1 190 ? -5.888 -45.824 29.668 1.00 59.47 190 PRO A N 1
ATOM 1489 C CA . PRO A 1 190 ? -7.140 -46.589 29.700 1.00 59.47 190 PRO A CA 1
ATOM 1490 C C . PRO A 1 190 ? -8.260 -45.831 30.433 1.00 59.47 190 PRO A C 1
ATOM 1492 O O . PRO A 1 190 ? -7.990 -45.212 31.467 1.00 59.47 190 PRO A O 1
ATOM 1495 N N . PRO A 1 191 ? -9.511 -45.869 29.941 1.00 58.41 191 PRO A N 1
ATOM 1496 C CA . PRO A 1 191 ? -10.549 -44.956 30.397 1.00 58.41 191 PRO A CA 1
ATOM 1497 C C . PRO A 1 191 ? -10.956 -45.253 31.840 1.00 58.41 191 PRO A C 1
ATOM 1499 O O . PRO A 1 191 ? -11.535 -46.295 32.143 1.00 58.41 191 PRO A O 1
ATOM 1502 N N . THR A 1 192 ? -10.730 -44.295 32.734 1.00 57.12 192 THR A N 1
ATOM 1503 C CA . THR A 1 192 ? -11.455 -44.208 34.000 1.00 57.12 192 THR A CA 1
ATOM 1504 C C . THR A 1 192 ? -12.627 -43.243 33.799 1.00 57.12 192 THR A C 1
ATOM 1506 O O . THR A 1 192 ? -12.500 -42.031 33.933 1.00 57.12 192 THR A O 1
ATOM 1509 N N . THR A 1 193 ? -13.793 -43.809 33.467 1.00 64.88 193 THR A N 1
ATOM 1510 C CA . THR A 1 193 ? -15.127 -43.166 33.364 1.00 64.88 193 THR A CA 1
ATOM 1511 C C . THR A 1 193 ? -15.379 -42.206 32.182 1.00 64.88 193 THR A C 1
ATOM 1513 O O . THR A 1 193 ? -14.543 -41.372 31.834 1.00 64.88 193 THR A O 1
ATOM 1516 N N . ASP A 1 194 ? -16.593 -42.266 31.612 1.00 67.25 194 ASP A N 1
ATOM 1517 C CA . ASP A 1 194 ? -17.091 -41.388 30.529 1.00 67.25 194 ASP A CA 1
ATOM 1518 C C . ASP A 1 194 ? -16.953 -39.882 30.833 1.00 67.25 194 ASP A C 1
ATOM 1520 O O . ASP A 1 194 ? -16.770 -39.063 29.930 1.00 67.25 194 ASP A O 1
ATOM 1524 N N . ALA A 1 195 ? -16.975 -39.499 32.114 1.00 70.56 19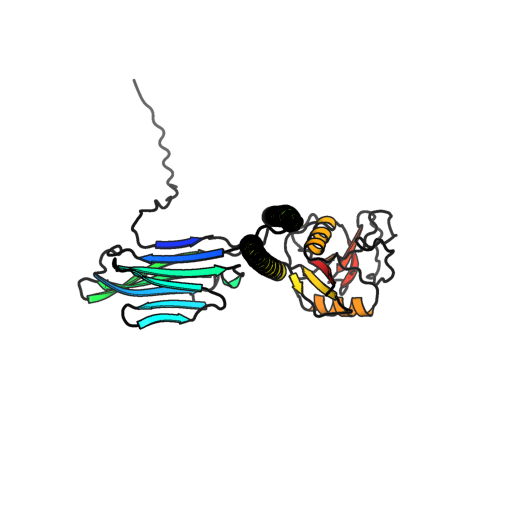5 ALA A N 1
ATOM 1525 C CA . ALA A 1 195 ? -16.819 -38.112 32.550 1.00 70.56 195 ALA A CA 1
ATOM 1526 C C . ALA A 1 195 ? -15.427 -37.534 32.226 1.00 70.56 195 ALA A C 1
ATOM 1528 O O . ALA A 1 195 ? -15.307 -36.351 31.899 1.00 70.56 195 ALA A O 1
ATOM 1529 N N . SER A 1 196 ? -14.376 -38.362 32.270 1.00 72.56 196 SER A N 1
ATOM 1530 C CA . SER A 1 196 ? -13.004 -37.948 31.940 1.00 72.56 196 SER A CA 1
ATOM 1531 C C . SER A 1 196 ? -12.845 -37.649 30.444 1.00 72.56 196 SER A C 1
ATOM 1533 O O . SER A 1 196 ? -12.259 -36.632 30.054 1.00 72.56 196 SER A O 1
ATOM 1535 N N . ILE A 1 197 ? -13.458 -38.483 29.599 1.00 73.19 197 ILE A N 1
ATOM 1536 C CA . ILE A 1 197 ? -13.478 -38.306 28.141 1.00 73.19 197 ILE A CA 1
ATOM 1537 C C . ILE A 1 197 ? -14.279 -37.052 27.771 1.00 73.19 197 ILE A C 1
ATOM 1539 O O . ILE A 1 197 ? -13.797 -36.225 26.999 1.00 73.19 197 ILE A O 1
ATOM 1543 N N . SER A 1 198 ? -15.458 -36.858 28.372 1.00 75.62 198 SER A N 1
ATOM 1544 C CA . SER A 1 198 ? -16.301 -35.679 28.126 1.00 75.62 198 SER A CA 1
ATOM 1545 C C . SER A 1 198 ? -15.615 -34.368 28.540 1.00 75.62 198 SER A C 1
ATOM 1547 O O . SER A 1 198 ? -15.621 -33.398 27.782 1.00 75.62 198 SER A O 1
ATOM 1549 N N . ASN A 1 199 ? -14.930 -34.341 29.688 1.00 79.00 199 ASN A N 1
ATOM 1550 C CA . ASN A 1 199 ? -14.156 -33.173 30.119 1.00 79.00 199 ASN A CA 1
ATOM 1551 C C . ASN A 1 199 ? -12.992 -32.860 29.160 1.00 79.00 199 ASN A C 1
ATOM 1553 O O . ASN A 1 199 ? -12.753 -31.702 28.816 1.00 79.00 199 ASN A O 1
ATOM 1557 N N . THR A 1 200 ? -12.284 -33.895 28.703 1.00 75.94 200 THR A N 1
ATOM 1558 C CA . THR A 1 200 ? -11.191 -33.764 27.726 1.00 75.94 200 THR A CA 1
ATOM 1559 C C . THR A 1 200 ? -11.703 -33.228 26.388 1.00 75.94 200 THR A C 1
ATOM 1561 O O . THR A 1 200 ? -11.111 -32.301 25.834 1.00 75.94 2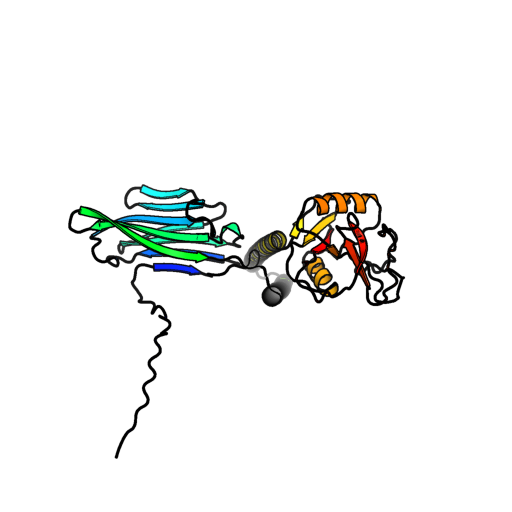00 THR A O 1
ATOM 1564 N N . TYR A 1 201 ? -12.837 -33.742 25.903 1.00 75.62 201 TYR A N 1
ATOM 1565 C CA . TYR A 1 201 ? -13.497 -33.263 24.688 1.00 75.62 201 TYR A CA 1
ATOM 1566 C C . TYR A 1 201 ? -13.899 -31.784 24.796 1.00 75.62 201 TYR A C 1
ATOM 1568 O O . TYR A 1 201 ? -13.562 -30.998 23.914 1.00 75.62 201 TYR A O 1
ATOM 1576 N N . ASN A 1 202 ? -14.531 -31.374 25.902 1.00 82.69 202 ASN A N 1
ATOM 1577 C CA . ASN A 1 202 ? -14.947 -29.983 26.114 1.00 82.69 202 ASN A CA 1
ATOM 1578 C C . ASN A 1 202 ? -13.751 -29.017 26.154 1.00 82.69 202 ASN A C 1
ATOM 1580 O O . ASN A 1 202 ? -13.801 -27.937 25.563 1.00 82.69 202 ASN A O 1
ATOM 1584 N N . LYS A 1 203 ? -12.647 -29.410 26.807 1.00 81.38 203 LYS A N 1
ATOM 1585 C CA . LYS A 1 203 ? -11.403 -28.622 26.826 1.00 81.38 203 LYS A CA 1
ATOM 1586 C C . LYS A 1 203 ? -10.794 -28.478 25.434 1.00 81.38 203 LYS A C 1
ATOM 1588 O O . LYS A 1 203 ? -10.419 -27.372 25.049 1.00 81.38 203 LYS A O 1
ATOM 1593 N N . LEU A 1 204 ? -10.736 -29.572 24.671 1.00 76.56 204 LEU A N 1
ATOM 1594 C CA . LEU A 1 204 ? -10.246 -29.552 23.295 1.00 76.56 204 LEU A CA 1
ATOM 1595 C C . LEU A 1 204 ? -11.120 -28.654 22.412 1.00 76.56 204 LEU A C 1
ATOM 1597 O O . LEU A 1 204 ? -10.600 -27.839 21.655 1.00 76.56 204 LEU A O 1
ATOM 1601 N N . GLN A 1 205 ? -12.443 -28.753 22.543 1.00 81.12 205 GLN A N 1
ATOM 1602 C CA . GLN A 1 205 ? -13.384 -27.930 21.789 1.00 81.12 205 GLN A CA 1
ATOM 1603 C C . GLN A 1 205 ? -13.212 -26.435 22.100 1.00 81.12 205 GLN A C 1
ATOM 1605 O O . GLN A 1 205 ? -13.198 -25.619 21.175 1.00 81.12 205 GLN A O 1
ATOM 1610 N N . ALA A 1 206 ? -13.014 -26.068 23.370 1.00 83.94 206 ALA A N 1
ATOM 1611 C CA . ALA A 1 206 ? -12.751 -24.686 23.769 1.00 83.94 206 ALA A CA 1
ATOM 1612 C C . ALA A 1 206 ? -11.436 -24.149 23.175 1.00 83.94 206 ALA A C 1
ATOM 1614 O O . ALA A 1 206 ? -11.407 -23.038 22.650 1.00 83.94 206 ALA A O 1
ATOM 1615 N N . GLN A 1 207 ? -10.365 -24.948 23.187 1.00 79.50 207 GLN A N 1
ATOM 1616 C CA . GLN A 1 207 ? -9.075 -24.559 22.604 1.00 79.50 207 GLN A CA 1
ATOM 1617 C C . GLN A 1 207 ? -9.133 -24.419 21.081 1.00 79.50 207 GLN A C 1
ATOM 1619 O O . GLN A 1 207 ? -8.618 -23.443 20.539 1.00 79.50 207 GLN A O 1
ATOM 1624 N N . VAL A 1 208 ? -9.781 -25.359 20.385 1.00 80.56 208 VAL A N 1
ATOM 1625 C CA . VAL A 1 208 ? -9.980 -25.284 18.928 1.00 80.56 208 VAL A CA 1
ATOM 1626 C C . VAL A 1 208 ? -10.796 -24.045 18.561 1.00 80.56 208 VAL A C 1
ATOM 1628 O O . VAL A 1 208 ? -10.472 -23.371 17.585 1.00 80.56 208 VAL A O 1
ATOM 1631 N N . THR A 1 209 ? -11.813 -23.709 19.358 1.00 85.12 209 THR A N 1
ATOM 1632 C CA . THR A 1 209 ? -12.623 -22.498 19.155 1.00 85.12 209 THR A CA 1
ATOM 1633 C C . THR A 1 209 ? -11.784 -21.235 19.348 1.00 85.12 209 THR A C 1
ATOM 1635 O O . THR A 1 209 ? -11.750 -20.395 18.453 1.00 85.12 209 THR A O 1
ATOM 1638 N N . ALA A 1 210 ? -11.027 -21.138 20.446 1.00 83.69 210 ALA A N 1
ATOM 1639 C CA . ALA A 1 210 ? -10.161 -19.990 20.717 1.00 83.69 210 ALA A CA 1
ATOM 1640 C C . ALA A 1 210 ? -9.071 -19.804 19.646 1.00 83.69 210 ALA A C 1
ATOM 1642 O O . ALA A 1 210 ? -8.801 -18.683 19.220 1.00 83.69 210 ALA A O 1
ATOM 1643 N N . LEU A 1 211 ? -8.468 -20.899 19.169 1.00 80.81 211 LEU A N 1
ATOM 1644 C CA . LEU A 1 211 ? -7.505 -20.848 18.070 1.00 80.81 211 LEU A CA 1
ATOM 1645 C C . LEU A 1 211 ? -8.162 -20.369 16.778 1.00 80.81 211 LEU A C 1
ATOM 1647 O O . LEU A 1 211 ? -7.607 -19.512 16.100 1.00 80.81 211 LEU A O 1
ATOM 1651 N N . LYS A 1 212 ? -9.345 -20.896 16.446 1.00 84.25 212 LYS A N 1
ATOM 1652 C CA . LYS A 1 212 ? -10.086 -20.477 15.255 1.00 84.25 212 LYS A CA 1
ATOM 1653 C C . LYS A 1 212 ? -10.387 -18.979 15.299 1.00 84.25 212 LYS A C 1
ATOM 1655 O O . LYS A 1 212 ? -10.150 -18.292 14.313 1.00 84.25 212 LYS A O 1
ATOM 1660 N N . GLU A 1 213 ? -10.859 -18.471 16.434 1.00 88.25 213 GLU A N 1
ATOM 1661 C CA . GLU A 1 213 ? -11.127 -17.041 16.629 1.00 88.25 213 GLU A CA 1
ATOM 1662 C C . GLU A 1 213 ? -9.855 -16.195 16.504 1.00 88.25 213 GLU A C 1
ATOM 1664 O O . GLU A 1 213 ? -9.862 -15.177 15.811 1.00 88.25 213 GLU A O 1
ATOM 1669 N N . PHE A 1 214 ? -8.747 -16.633 17.111 1.00 84.69 214 PHE A N 1
ATOM 1670 C CA . PHE A 1 214 ? -7.458 -15.953 16.997 1.00 84.69 214 PHE A CA 1
ATOM 1671 C C . PHE A 1 214 ? -6.959 -15.913 15.548 1.00 84.69 214 PHE A C 1
ATOM 1673 O O . PHE A 1 214 ? -6.590 -14.845 15.064 1.00 84.69 214 PHE A O 1
ATOM 1680 N N . THR A 1 215 ? -6.979 -17.048 14.843 1.00 82.44 215 THR A N 1
ATOM 1681 C CA . THR A 1 215 ? -6.530 -17.145 13.449 1.00 82.44 215 THR A CA 1
ATOM 1682 C C . THR A 1 215 ? -7.391 -16.291 12.527 1.00 82.44 215 THR A C 1
ATOM 1684 O O . THR A 1 215 ? -6.837 -15.542 11.733 1.00 82.44 215 THR A O 1
ATOM 1687 N N . VAL A 1 216 ? -8.721 -16.341 12.657 1.00 88.00 216 VAL A N 1
ATOM 1688 C CA . VAL A 1 216 ? -9.624 -15.500 11.851 1.00 88.00 216 VAL A CA 1
ATOM 1689 C C . VAL A 1 216 ? -9.355 -14.019 12.110 1.00 88.00 216 VAL A C 1
ATOM 1691 O O . VAL A 1 216 ? -9.214 -13.246 11.169 1.00 88.00 216 VAL A O 1
ATOM 1694 N N . LYS A 1 217 ? -9.220 -13.613 13.379 1.00 87.44 217 LYS A N 1
ATOM 1695 C CA . LYS A 1 217 ? -8.924 -12.219 13.724 1.00 87.44 217 LYS A CA 1
ATOM 1696 C C . LYS A 1 217 ? -7.580 -11.762 13.157 1.00 87.44 217 LYS A C 1
ATOM 1698 O O . LYS A 1 217 ? -7.499 -10.658 12.621 1.00 87.44 217 LYS A O 1
ATOM 1703 N N . PHE A 1 218 ? -6.547 -12.592 13.297 1.00 84.00 218 PHE A N 1
ATOM 1704 C CA . PHE A 1 218 ? -5.210 -12.324 12.777 1.00 84.00 218 PHE A CA 1
ATOM 1705 C C . PHE A 1 218 ? -5.243 -12.152 11.258 1.00 84.00 218 PHE A C 1
ATOM 1707 O O . PHE A 1 218 ? -4.852 -11.097 10.775 1.00 84.00 218 PHE A O 1
ATOM 1714 N N . VAL A 1 219 ? -5.786 -13.136 10.530 1.00 85.56 219 VAL A N 1
ATOM 1715 C CA . VAL A 1 219 ? -5.858 -13.119 9.061 1.00 85.56 219 VAL A CA 1
ATOM 1716 C C . VAL A 1 219 ? -6.619 -11.894 8.571 1.00 85.56 219 VAL A C 1
ATOM 1718 O O . VAL A 1 219 ? -6.058 -11.134 7.795 1.00 85.56 219 VAL A O 1
ATOM 1721 N N . ASN A 1 220 ? -7.820 -11.627 9.094 1.00 87.50 220 ASN A N 1
ATOM 1722 C CA . ASN A 1 220 ? -8.619 -10.480 8.650 1.00 87.50 220 ASN A CA 1
ATOM 1723 C C . ASN A 1 220 ? -7.902 -9.142 8.903 1.00 87.50 220 ASN A C 1
ATOM 1725 O O . ASN A 1 220 ? -7.976 -8.223 8.089 1.00 87.50 220 ASN A O 1
ATOM 1729 N N . THR A 1 221 ? -7.201 -9.018 10.037 1.00 83.31 221 THR A N 1
ATOM 1730 C CA . THR A 1 221 ? -6.452 -7.796 10.371 1.00 83.31 221 THR A CA 1
ATOM 1731 C C . THR A 1 221 ? -5.233 -7.637 9.462 1.00 83.31 221 THR A C 1
ATOM 1733 O O . THR A 1 221 ? -4.965 -6.537 8.986 1.00 83.31 221 THR A O 1
ATOM 1736 N N . SER A 1 222 ? -4.502 -8.723 9.201 1.00 83.06 222 SER A N 1
ATOM 1737 C CA . SER A 1 222 ? -3.363 -8.725 8.281 1.00 83.06 222 SER A CA 1
ATOM 1738 C C . SER A 1 222 ? -3.793 -8.421 6.847 1.00 83.06 222 SER A C 1
ATOM 1740 O O . SER A 1 222 ? -3.166 -7.587 6.206 1.00 83.06 222 SER A O 1
ATOM 1742 N N . GLU A 1 223 ? -4.878 -9.029 6.370 1.00 86.56 223 GLU A N 1
ATOM 1743 C CA . GLU A 1 223 ? -5.444 -8.796 5.039 1.00 86.56 223 GLU A CA 1
ATOM 1744 C C . GLU A 1 223 ? -5.829 -7.325 4.864 1.00 86.56 223 GLU A C 1
ATOM 1746 O O . GLU A 1 223 ? -5.297 -6.661 3.981 1.00 86.56 223 GLU A O 1
ATOM 1751 N N . THR A 1 224 ? -6.612 -6.766 5.794 1.00 86.12 224 THR A N 1
ATOM 1752 C CA . THR A 1 224 ? -7.021 -5.348 5.749 1.00 86.12 224 THR A CA 1
ATOM 1753 C C . THR A 1 224 ? -5.812 -4.402 5.698 1.00 86.12 224 THR A C 1
ATOM 1755 O O . THR A 1 224 ? -5.802 -3.427 4.947 1.00 86.12 224 THR A O 1
ATOM 1758 N N . ARG A 1 225 ? -4.758 -4.689 6.477 1.00 83.25 225 ARG A N 1
ATOM 1759 C CA . ARG A 1 225 ? -3.511 -3.901 6.475 1.00 83.25 225 ARG A CA 1
ATOM 1760 C C . ARG A 1 225 ? -2.772 -3.993 5.151 1.00 83.25 225 ARG A C 1
ATOM 1762 O O . ARG A 1 225 ? -2.321 -2.974 4.632 1.00 83.25 225 ARG A O 1
ATOM 1769 N N . MET A 1 226 ? -2.636 -5.205 4.622 1.00 85.38 226 MET A N 1
ATOM 1770 C CA . MET A 1 226 ? -1.953 -5.441 3.356 1.00 85.38 226 MET A CA 1
ATOM 1771 C C . MET A 1 226 ? -2.701 -4.785 2.199 1.00 85.38 226 MET A C 1
ATOM 1773 O O . MET A 1 226 ? -2.060 -4.173 1.353 1.00 85.38 226 MET A O 1
ATOM 1777 N N . GLU A 1 227 ? -4.032 -4.834 2.182 1.00 89.12 227 GLU A N 1
ATOM 1778 C CA . GLU A 1 227 ? -4.846 -4.154 1.173 1.00 89.12 227 GLU A CA 1
ATOM 1779 C C . GLU A 1 227 ? -4.706 -2.634 1.252 1.00 89.12 227 GLU A C 1
ATOM 1781 O O . GLU A 1 227 ? -4.432 -1.993 0.240 1.00 89.12 227 GLU A O 1
ATOM 1786 N N . ALA A 1 228 ? -4.803 -2.055 2.452 1.00 86.75 228 ALA A N 1
ATOM 1787 C CA . ALA A 1 228 ? -4.643 -0.616 2.635 1.00 86.75 228 ALA A CA 1
ATOM 1788 C C . ALA A 1 228 ? -3.240 -0.134 2.223 1.00 86.75 228 ALA A C 1
ATOM 1790 O O . ALA A 1 228 ? -3.095 0.908 1.576 1.00 86.75 228 ALA A O 1
ATOM 1791 N N . SER A 1 229 ? -2.198 -0.894 2.575 1.00 87.38 229 SER A N 1
ATOM 1792 C CA . SER A 1 229 ? -0.819 -0.589 2.187 1.00 87.38 229 SER A CA 1
ATOM 1793 C C . SER A 1 229 ? -0.614 -0.752 0.676 1.00 87.38 229 SER A C 1
ATOM 1795 O O . SER A 1 229 ? -0.088 0.160 0.033 1.00 87.38 229 SER A O 1
ATOM 1797 N N . ARG A 1 230 ? -1.129 -1.835 0.076 1.00 90.31 230 ARG A N 1
ATOM 1798 C CA . ARG A 1 230 ? -1.132 -2.057 -1.378 1.00 90.31 230 ARG A CA 1
ATOM 1799 C C . ARG A 1 230 ? -1.779 -0.887 -2.105 1.00 90.31 230 ARG A C 1
ATOM 1801 O O . ARG A 1 230 ? -1.165 -0.314 -2.998 1.00 90.31 230 ARG A O 1
ATOM 1808 N N . ASP A 1 231 ? -2.992 -0.510 -1.716 1.00 88.94 231 ASP A N 1
ATOM 1809 C CA . ASP A 1 231 ? -3.762 0.542 -2.384 1.00 88.94 231 ASP A CA 1
ATOM 1810 C C . ASP A 1 231 ? -3.120 1.915 -2.219 1.00 88.94 231 ASP A C 1
ATOM 1812 O O . ASP A 1 231 ? -3.294 2.792 -3.067 1.00 88.94 231 ASP A O 1
ATOM 1816 N N . SER A 1 232 ? -2.348 2.117 -1.152 1.00 85.69 232 SER A N 1
ATOM 1817 C CA . SER A 1 232 ? -1.543 3.320 -0.971 1.00 85.69 232 SER A CA 1
ATOM 1818 C C . SER A 1 232 ? -0.326 3.337 -1.896 1.00 85.69 232 SER A C 1
ATOM 1820 O O . SER A 1 232 ? -0.068 4.358 -2.537 1.00 85.69 232 SER A O 1
ATOM 1822 N N . LEU A 1 233 ? 0.376 2.208 -2.016 1.00 87.25 233 LEU A N 1
ATOM 1823 C CA . LEU A 1 233 ? 1.654 2.099 -2.717 1.00 87.25 233 LEU A CA 1
ATOM 1824 C C . 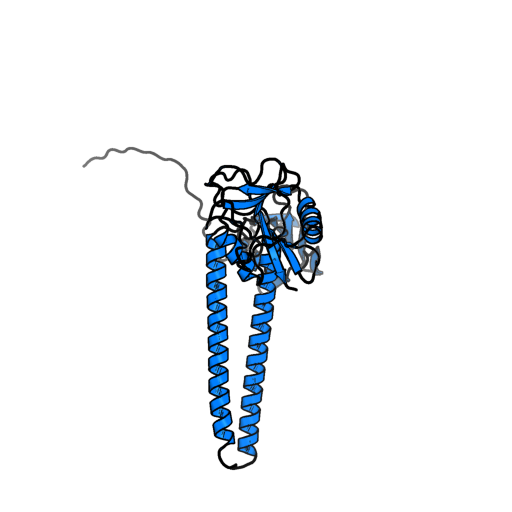LEU A 1 233 ? 1.535 1.850 -4.223 1.00 87.25 233 LEU A C 1
ATOM 1826 O O . LEU A 1 233 ? 2.428 2.260 -4.959 1.00 87.25 233 LEU A O 1
ATOM 1830 N N . PHE A 1 234 ? 0.467 1.204 -4.694 1.00 92.75 234 PHE A N 1
ATOM 1831 C CA . PHE A 1 234 ? 0.399 0.659 -6.049 1.00 92.75 234 PHE A CA 1
ATOM 1832 C C . PHE A 1 234 ? -0.865 1.057 -6.810 1.00 92.75 234 PHE A C 1
ATOM 1834 O O . PHE A 1 234 ? -1.938 1.291 -6.253 1.00 92.75 234 PHE A O 1
ATOM 1841 N N . HIS A 1 235 ? -0.726 1.102 -8.128 1.00 94.75 235 HIS A N 1
ATOM 1842 C CA . HIS A 1 235 ? -1.805 0.893 -9.077 1.00 94.75 235 HIS A CA 1
ATOM 1843 C C . HIS A 1 235 ? -1.794 -0.580 -9.499 1.00 94.75 235 HIS A C 1
ATOM 1845 O O . HIS A 1 235 ? -0.733 -1.116 -9.803 1.00 94.75 235 HIS A O 1
ATOM 1851 N N . VAL A 1 236 ? -2.960 -1.225 -9.557 1.00 96.44 236 VAL A N 1
ATOM 1852 C CA . VAL A 1 236 ? -3.088 -2.662 -9.857 1.00 96.44 236 VAL A CA 1
ATOM 1853 C C . VAL A 1 236 ? -3.718 -2.858 -11.237 1.00 96.44 236 VAL A C 1
ATOM 1855 O O . VAL A 1 236 ? -4.729 -2.229 -11.561 1.00 96.44 236 VAL A O 1
ATOM 1858 N N . SER A 1 237 ? -3.119 -3.711 -12.068 1.00 97.75 237 SER A N 1
ATOM 1859 C CA . SER A 1 237 ? -3.655 -4.087 -13.380 1.00 97.75 237 SER A CA 1
ATOM 1860 C C . SER A 1 237 ? -4.816 -5.088 -13.282 1.00 97.75 237 SER A C 1
ATOM 1862 O O . SER A 1 237 ? -5.058 -5.699 -12.243 1.00 97.75 237 SER A O 1
ATOM 1864 N N . GLY A 1 238 ? -5.489 -5.346 -14.411 1.00 97.06 238 GLY A N 1
ATOM 1865 C CA . GLY A 1 238 ? -6.263 -6.586 -14.572 1.00 97.06 238 GLY A CA 1
ATOM 1866 C C . GLY A 1 238 ? -5.361 -7.831 -14.541 1.00 97.06 238 GLY A C 1
ATOM 1867 O O . GLY A 1 238 ? -4.140 -7.702 -14.454 1.00 97.06 238 GLY A O 1
ATOM 1868 N N . VAL A 1 239 ? -5.953 -9.021 -14.641 1.00 97.69 239 VAL A N 1
ATOM 1869 C CA . VAL A 1 239 ? -5.191 -10.278 -14.718 1.00 97.69 239 VAL A CA 1
ATOM 1870 C C . VAL A 1 239 ? -4.701 -10.510 -16.148 1.00 97.69 239 VAL A C 1
ATOM 1872 O O . VAL A 1 239 ? -5.495 -10.439 -17.087 1.00 97.69 239 VAL A O 1
ATOM 1875 N N . TYR A 1 240 ? -3.421 -10.833 -16.303 1.00 97.38 240 TYR A N 1
ATOM 1876 C CA . TYR A 1 240 ? -2.829 -11.357 -17.530 1.00 97.38 240 TYR A CA 1
ATOM 1877 C C . TYR A 1 240 ? -2.070 -12.636 -17.185 1.00 97.38 240 TYR A C 1
ATOM 1879 O O . TYR A 1 240 ? -1.261 -12.634 -16.268 1.00 97.38 240 TYR A O 1
ATOM 1887 N N . ASP A 1 241 ? -2.405 -13.738 -17.858 1.00 96.25 241 ASP A N 1
ATOM 1888 C CA . ASP A 1 241 ? -1.795 -15.059 -17.643 1.00 96.25 241 ASP A CA 1
ATOM 1889 C C . ASP A 1 241 ? -1.625 -15.455 -16.159 1.00 96.25 241 ASP A C 1
ATOM 1891 O O . ASP A 1 241 ? -0.542 -15.787 -15.679 1.00 96.25 241 ASP A O 1
ATOM 1895 N N . GLY A 1 242 ? -2.720 -15.340 -15.397 1.00 97.25 242 GLY A N 1
ATOM 1896 C CA . GLY A 1 242 ? -2.743 -15.696 -13.974 1.00 97.25 242 GLY A CA 1
ATOM 1897 C C . GLY A 1 242 ? -1.962 -14.749 -13.059 1.00 97.25 242 GLY A C 1
ATOM 1898 O O . GLY A 1 242 ? -1.676 -15.120 -11.924 1.00 97.25 242 GLY A O 1
ATOM 1899 N N . ARG A 1 243 ? -1.611 -13.546 -13.527 1.00 97.50 243 ARG A N 1
ATOM 1900 C CA . ARG A 1 243 ? -0.805 -12.569 -12.787 1.00 97.50 243 ARG A CA 1
ATOM 1901 C C . ARG A 1 243 ? -1.407 -11.171 -12.824 1.00 97.50 243 ARG A C 1
ATOM 1903 O O . ARG A 1 243 ? -2.040 -10.766 -13.799 1.00 97.50 243 ARG A O 1
ATOM 1910 N N . HIS A 1 244 ? -1.181 -10.416 -11.757 1.00 97.69 244 HIS A N 1
ATOM 1911 C CA . HIS A 1 244 ? -1.376 -8.973 -11.710 1.00 97.69 244 HIS A CA 1
ATOM 1912 C C . HIS A 1 244 ? -0.032 -8.251 -11.813 1.00 97.69 244 HIS A C 1
ATOM 1914 O O . HIS A 1 244 ? 0.977 -8.719 -11.295 1.00 97.69 244 HIS A O 1
ATOM 1920 N N . TYR A 1 245 ? -0.054 -7.051 -12.387 1.00 98.25 245 TYR A N 1
ATOM 1921 C CA . TYR A 1 245 ? 1.080 -6.138 -12.446 1.00 98.25 245 TYR A CA 1
ATOM 1922 C C . TYR A 1 245 ? 0.784 -4.920 -11.583 1.00 98.25 245 TYR A C 1
ATOM 1924 O O . TYR A 1 245 ? -0.214 -4.217 -11.783 1.00 98.25 245 TYR A O 1
ATOM 1932 N N . TRP A 1 246 ? 1.614 -4.708 -10.569 1.00 96.88 246 TRP A N 1
ATOM 1933 C CA . TRP A 1 246 ? 1.431 -3.657 -9.576 1.00 96.88 246 TRP A CA 1
ATOM 1934 C C . TRP A 1 246 ? 2.477 -2.576 -9.811 1.00 96.88 246 TRP A C 1
ATOM 1936 O O . TRP A 1 246 ? 3.660 -2.758 -9.534 1.00 96.88 246 TRP A O 1
ATOM 1946 N N . LEU A 1 247 ? 2.033 -1.453 -10.366 1.00 96.00 247 LEU A N 1
ATOM 1947 C CA . LEU A 1 247 ? 2.874 -0.303 -10.673 1.00 96.00 247 LEU A CA 1
ATOM 1948 C C . LEU A 1 247 ? 2.957 0.594 -9.447 1.00 96.00 247 LEU A C 1
ATOM 1950 O O . LEU A 1 247 ? 1.926 1.081 -8.977 1.00 96.00 247 LEU A O 1
ATOM 1954 N N . SER A 1 248 ? 4.159 0.830 -8.931 1.00 92.25 248 SER A N 1
ATOM 1955 C CA . SER A 1 248 ? 4.316 1.703 -7.774 1.00 92.25 248 SER A CA 1
ATOM 1956 C C . SER A 1 248 ? 3.887 3.130 -8.115 1.00 92.25 248 SER A C 1
ATOM 1958 O O . SER A 1 248 ? 4.189 3.675 -9.180 1.00 92.25 248 SER A O 1
ATOM 1960 N N . LYS A 1 249 ? 3.181 3.766 -7.186 1.00 88.25 249 LYS A N 1
ATOM 1961 C CA . LYS A 1 249 ? 2.948 5.208 -7.236 1.00 88.25 249 LYS A CA 1
ATOM 1962 C C . LYS A 1 249 ? 4.289 5.926 -7.048 1.00 88.25 249 LYS A C 1
ATOM 1964 O O . LYS A 1 249 ? 5.225 5.323 -6.522 1.00 88.25 249 LYS A O 1
ATOM 1969 N N . PRO A 1 250 ? 4.416 7.195 -7.466 1.00 71.50 250 PRO A N 1
ATOM 1970 C CA . PRO A 1 250 ? 5.650 7.936 -7.268 1.00 71.50 250 PRO A CA 1
ATOM 1971 C C . PRO A 1 250 ? 5.865 8.158 -5.765 1.00 71.50 250 PRO A C 1
ATOM 1973 O O . PRO A 1 250 ? 5.236 9.021 -5.150 1.00 71.50 250 PRO A O 1
ATOM 1976 N N . VAL A 1 251 ? 6.724 7.341 -5.164 1.00 64.25 251 VAL A N 1
ATOM 1977 C CA . VAL A 1 251 ? 7.172 7.451 -3.776 1.00 64.25 251 VAL A CA 1
ATOM 1978 C C . VAL A 1 251 ? 8.637 7.053 -3.743 1.00 64.25 251 VAL A C 1
ATOM 1980 O O . VAL A 1 251 ? 8.981 6.035 -4.320 1.00 64.25 251 VAL A O 1
ATOM 1983 N N . ILE A 1 252 ? 9.448 7.904 -3.107 1.00 59.56 252 ILE A N 1
ATOM 1984 C CA . ILE A 1 252 ? 10.877 7.776 -2.765 1.00 59.56 252 ILE A CA 1
ATOM 1985 C C . ILE A 1 252 ? 11.706 6.883 -3.696 1.00 59.56 252 ILE A C 1
ATOM 1987 O O . ILE A 1 252 ? 11.600 5.662 -3.682 1.00 59.56 252 ILE A O 1
ATOM 1991 N N . VAL A 1 253 ? 12.641 7.516 -4.407 1.00 64.12 253 VAL A N 1
ATOM 1992 C CA . VAL A 1 253 ? 13.685 6.818 -5.162 1.00 64.12 253 VAL A CA 1
ATOM 1993 C C . VAL A 1 253 ? 14.496 5.938 -4.204 1.00 64.12 253 VAL A C 1
ATOM 1995 O O . VAL A 1 253 ? 15.159 6.432 -3.291 1.00 64.12 253 VAL A O 1
ATOM 1998 N N . MET A 1 254 ? 14.410 4.628 -4.410 1.00 74.50 254 MET A N 1
ATOM 1999 C CA . MET A 1 254 ? 15.265 3.616 -3.796 1.00 74.50 254 MET A CA 1
ATOM 2000 C C . MET A 1 254 ? 16.049 2.887 -4.899 1.00 74.50 254 MET A C 1
ATOM 2002 O O . MET A 1 254 ? 16.231 3.429 -5.986 1.00 74.50 254 MET A O 1
ATOM 2006 N N . GLY A 1 255 ? 16.536 1.677 -4.618 1.00 84.56 255 GLY A N 1
ATOM 2007 C CA . GLY A 1 255 ? 17.205 0.818 -5.595 1.00 84.56 255 GLY A CA 1
ATOM 2008 C C . GLY A 1 255 ? 16.483 -0.514 -5.825 1.00 84.56 255 GLY A C 1
ATOM 2009 O O . GLY A 1 255 ? 15.576 -0.872 -5.058 1.00 84.56 255 GLY A O 1
ATOM 2010 N N . PRO A 1 256 ? 16.918 -1.288 -6.836 1.00 90.31 256 PRO A N 1
ATOM 2011 C CA . PRO A 1 256 ? 16.271 -2.525 -7.279 1.00 90.31 256 PRO A CA 1
ATOM 2012 C C . PRO A 1 256 ? 16.100 -3.561 -6.166 1.00 90.31 256 PRO A C 1
ATOM 2014 O O . PRO A 1 256 ? 15.051 -4.194 -6.081 1.00 90.31 256 PRO A O 1
ATOM 2017 N N . ASP A 1 257 ? 17.080 -3.707 -5.272 1.00 89.94 257 ASP A N 1
ATOM 2018 C CA . ASP A 1 257 ? 17.005 -4.675 -4.171 1.00 89.94 257 ASP A CA 1
ATOM 2019 C C . ASP A 1 257 ? 15.849 -4.371 -3.217 1.00 89.94 257 ASP A C 1
ATOM 2021 O O . ASP A 1 257 ? 15.167 -5.278 -2.732 1.00 89.94 257 ASP A O 1
ATOM 2025 N N . THR A 1 258 ? 15.589 -3.084 -2.970 1.00 87.06 258 THR A N 1
ATOM 2026 C CA . THR A 1 258 ? 14.458 -2.703 -2.125 1.00 87.06 258 THR A CA 1
ATOM 2027 C C . THR A 1 258 ? 13.141 -2.897 -2.858 1.00 87.06 258 THR A C 1
ATOM 2029 O O . THR A 1 258 ? 12.206 -3.443 -2.277 1.00 87.06 258 THR A O 1
ATOM 2032 N N . TYR A 1 259 ? 13.061 -2.526 -4.135 1.00 90.75 259 TYR A N 1
ATOM 2033 C CA . TYR A 1 259 ? 11.855 -2.753 -4.928 1.00 90.75 259 TYR A CA 1
ATOM 2034 C C . TYR A 1 259 ? 11.508 -4.247 -5.023 1.00 90.75 259 TYR A C 1
ATOM 2036 O O . TYR A 1 259 ? 10.361 -4.629 -4.791 1.00 90.75 259 TYR A O 1
ATOM 2044 N N . GLN A 1 260 ? 12.507 -5.112 -5.225 1.00 93.19 260 GLN A N 1
ATOM 2045 C CA . GLN A 1 260 ? 12.350 -6.566 -5.186 1.00 93.19 260 GLN A CA 1
ATOM 2046 C C . GLN A 1 260 ? 11.835 -7.052 -3.826 1.00 93.19 260 GLN A C 1
ATOM 2048 O O . GLN A 1 260 ? 10.932 -7.892 -3.777 1.00 93.19 260 GLN A O 1
ATOM 2053 N N . ALA A 1 261 ? 12.376 -6.536 -2.719 1.00 89.06 261 ALA A N 1
ATOM 2054 C CA . ALA A 1 261 ? 11.917 -6.887 -1.376 1.00 89.06 261 ALA A CA 1
ATOM 2055 C C . ALA A 1 261 ? 10.468 -6.438 -1.121 1.00 89.06 261 ALA A C 1
ATOM 2057 O O . ALA A 1 261 ? 9.686 -7.184 -0.524 1.00 89.06 261 ALA A O 1
ATOM 2058 N N . ILE A 1 262 ? 10.081 -5.258 -1.616 1.00 89.12 262 ILE A N 1
ATOM 2059 C CA . ILE A 1 262 ? 8.699 -4.780 -1.542 1.00 89.12 262 ILE A CA 1
ATOM 2060 C C . ILE A 1 262 ? 7.782 -5.709 -2.347 1.00 89.12 262 ILE A C 1
ATOM 2062 O O . ILE A 1 262 ? 6.800 -6.189 -1.789 1.00 89.12 262 ILE A O 1
ATOM 2066 N N . CYS A 1 263 ? 8.111 -6.048 -3.598 1.00 93.62 263 CYS A N 1
ATOM 2067 C CA . CYS A 1 263 ? 7.305 -6.993 -4.382 1.00 93.62 263 CYS A CA 1
ATOM 2068 C C . CYS A 1 263 ? 7.174 -8.356 -3.676 1.00 93.62 263 CYS A C 1
ATOM 2070 O O . CYS A 1 263 ? 6.072 -8.892 -3.555 1.00 93.62 263 CYS A O 1
ATOM 2072 N N . SER A 1 264 ? 8.276 -8.859 -3.108 1.00 92.56 264 SER A N 1
ATOM 2073 C CA . SER A 1 264 ? 8.316 -10.135 -2.371 1.00 92.56 264 SER A CA 1
ATOM 2074 C C . SER A 1 264 ? 7.433 -10.129 -1.122 1.00 92.56 264 SER A C 1
ATOM 2076 O O . SER A 1 264 ? 6.865 -11.154 -0.754 1.00 92.56 264 SER A O 1
ATOM 2078 N N . THR A 1 265 ? 7.274 -8.970 -0.480 1.00 86.88 265 THR A N 1
ATOM 2079 C CA . THR A 1 265 ? 6.394 -8.801 0.689 1.00 86.88 265 THR A CA 1
ATOM 2080 C C . THR A 1 265 ? 4.932 -9.058 0.343 1.00 86.88 265 THR A C 1
ATOM 2082 O O . THR A 1 265 ? 4.180 -9.567 1.171 1.00 86.88 265 THR A O 1
ATOM 2085 N N . TYR A 1 266 ? 4.545 -8.745 -0.890 1.00 90.31 266 TYR A N 1
ATOM 2086 C CA . TYR A 1 266 ? 3.203 -8.967 -1.412 1.00 90.31 266 TYR A CA 1
ATOM 2087 C C . TYR A 1 266 ? 3.064 -10.283 -2.189 1.00 90.31 266 TYR A C 1
ATOM 2089 O O . TYR A 1 266 ? 2.058 -10.495 -2.857 1.00 90.31 266 TYR A O 1
ATOM 2097 N N . GLY A 1 267 ? 4.054 -11.177 -2.095 1.00 93.06 267 GLY A N 1
ATOM 2098 C CA . GLY A 1 267 ? 4.035 -12.477 -2.768 1.00 93.06 267 GLY A CA 1
ATOM 2099 C C . GLY A 1 267 ? 4.411 -12.438 -4.251 1.00 93.06 267 GLY A C 1
ATOM 2100 O O . GLY A 1 267 ? 4.259 -13.449 -4.928 1.00 93.06 267 GLY A O 1
ATOM 2101 N N . GLY A 1 268 ? 4.908 -11.305 -4.753 1.00 96.75 268 GLY A N 1
ATOM 2102 C CA . GLY A 1 268 ? 5.386 -11.153 -6.126 1.00 96.75 268 GLY A CA 1
ATOM 2103 C C . GLY A 1 268 ? 6.894 -10.941 -6.229 1.00 96.75 268 GLY A C 1
ATOM 2104 O O . GLY A 1 268 ? 7.660 -11.179 -5.297 1.00 96.75 268 GLY A O 1
ATOM 2105 N N . TYR A 1 269 ? 7.328 -10.446 -7.377 1.00 98.06 269 TYR A N 1
ATOM 2106 C CA . TYR A 1 269 ? 8.715 -10.081 -7.666 1.00 98.06 269 TYR A CA 1
ATOM 2107 C C . TYR A 1 269 ? 8.755 -8.901 -8.640 1.00 98.06 269 TYR A C 1
ATOM 2109 O O . TYR A 1 269 ? 7.713 -8.514 -9.159 1.00 98.06 269 TYR A O 1
ATOM 2117 N N . LEU A 1 270 ? 9.919 -8.275 -8.852 1.00 97.88 270 LEU A N 1
ATOM 2118 C CA . LEU A 1 270 ? 10.040 -7.277 -9.918 1.00 97.88 270 LEU A CA 1
ATOM 2119 C C . LEU A 1 270 ? 9.716 -7.929 -11.261 1.00 97.88 270 LEU A C 1
ATOM 2121 O O . LEU A 1 270 ? 10.279 -8.973 -11.558 1.00 97.88 270 LEU A O 1
ATOM 2125 N N . ALA A 1 271 ? 8.842 -7.312 -12.051 1.00 98.25 271 ALA A N 1
ATOM 2126 C CA . ALA A 1 271 ? 8.253 -7.944 -13.226 1.00 98.25 271 ALA A CA 1
ATOM 2127 C C . ALA A 1 271 ? 9.297 -8.417 -14.248 1.00 98.25 271 ALA A C 1
ATOM 2129 O O . ALA A 1 271 ? 10.211 -7.667 -14.611 1.00 98.25 271 ALA A O 1
ATOM 2130 N N . GLU A 1 272 ? 9.118 -9.645 -14.729 1.00 97.56 272 GLU A N 1
ATOM 2131 C CA . GLU A 1 272 ? 9.995 -10.324 -15.679 1.00 97.56 272 GLU A CA 1
ATOM 2132 C C . GLU A 1 272 ? 9.211 -10.560 -16.972 1.00 97.56 272 GLU A C 1
ATOM 2134 O O . GLU A 1 272 ? 8.541 -11.568 -17.126 1.00 97.56 272 GLU A O 1
ATOM 2139 N N . ILE A 1 273 ? 9.265 -9.597 -17.898 1.00 97.31 273 ILE A N 1
ATOM 2140 C CA . ILE A 1 273 ? 8.466 -9.665 -19.127 1.00 97.31 273 ILE A CA 1
ATOM 2141 C C . ILE A 1 273 ? 9.075 -10.686 -20.094 1.00 97.31 273 ILE A C 1
ATOM 2143 O O . ILE A 1 273 ? 10.159 -10.459 -20.643 1.00 97.31 273 ILE A O 1
ATOM 2147 N N . ASP A 1 274 ? 8.343 -11.766 -20.340 1.00 95.38 274 ASP A N 1
ATOM 2148 C CA . ASP A 1 274 ? 8.804 -12.949 -21.062 1.00 95.38 274 ASP A CA 1
ATOM 2149 C C . ASP A 1 274 ? 8.429 -12.937 -22.552 1.00 95.38 274 ASP A C 1
ATOM 2151 O O . ASP A 1 274 ? 9.068 -13.622 -23.357 1.00 95.38 274 ASP A O 1
ATOM 2155 N N . ASP A 1 275 ? 7.414 -12.160 -22.954 1.00 96.75 275 ASP A N 1
ATOM 2156 C CA . ASP A 1 275 ? 6.987 -12.076 -24.352 1.00 96.75 275 ASP A CA 1
ATOM 2157 C C . ASP A 1 275 ? 6.369 -10.728 -24.780 1.00 96.75 275 ASP A C 1
ATOM 2159 O O . ASP A 1 275 ? 6.125 -9.804 -24.000 1.00 96.75 275 ASP A O 1
ATOM 2163 N N . GLY A 1 276 ? 6.119 -10.603 -26.089 1.00 97.62 276 GLY A N 1
ATOM 2164 C CA . GLY A 1 276 ? 5.579 -9.382 -26.689 1.00 97.62 276 GLY A CA 1
ATOM 2165 C C . GLY A 1 276 ? 4.105 -9.100 -26.373 1.00 97.62 276 GLY A C 1
ATOM 2166 O O . GLY A 1 276 ? 3.690 -7.942 -26.440 1.00 97.62 276 GLY A O 1
ATOM 2167 N N . GLN A 1 277 ? 3.303 -10.118 -26.045 1.00 98.12 277 GLN A N 1
ATOM 2168 C CA . GLN A 1 277 ? 1.901 -9.935 -25.650 1.00 98.12 277 GLN A CA 1
ATOM 2169 C C . GLN A 1 277 ? 1.820 -9.401 -24.218 1.00 98.12 277 GLN A C 1
ATOM 2171 O O . GLN A 1 277 ? 1.071 -8.456 -23.958 1.00 98.12 277 GLN A O 1
ATOM 2176 N N . GLU A 1 278 ? 2.653 -9.936 -23.330 1.00 98.25 278 GLU A N 1
ATOM 2177 C CA . GLU A 1 278 ? 2.828 -9.458 -21.966 1.00 98.25 278 GLU A CA 1
ATOM 2178 C C . GLU A 1 278 ? 3.334 -8.015 -21.959 1.00 98.25 278 GLU A C 1
ATOM 2180 O O . GLU A 1 278 ? 2.727 -7.145 -21.332 1.00 98.25 278 GLU A O 1
ATOM 2185 N N . TYR A 1 279 ? 4.375 -7.721 -22.745 1.00 98.31 279 TYR A N 1
ATOM 2186 C CA . TYR A 1 279 ? 4.873 -6.359 -22.924 1.00 98.31 279 TYR A CA 1
ATOM 2187 C C . TYR A 1 279 ? 3.762 -5.397 -23.365 1.00 98.31 279 TYR A C 1
ATOM 2189 O O . TYR A 1 279 ? 3.628 -4.302 -22.817 1.00 98.31 279 TYR A O 1
ATOM 2197 N N . ALA A 1 280 ? 2.939 -5.789 -24.344 1.00 98.31 280 ALA A N 1
ATOM 2198 C CA . ALA A 1 280 ? 1.841 -4.958 -24.827 1.00 98.31 280 ALA A CA 1
ATOM 2199 C C . ALA A 1 280 ? 0.769 -4.727 -23.748 1.00 98.31 280 ALA A C 1
ATOM 2201 O O . ALA A 1 280 ? 0.267 -3.606 -23.613 1.00 98.31 280 ALA A O 1
ATOM 2202 N N . PHE A 1 281 ? 0.443 -5.755 -22.958 1.00 98.50 281 PHE A N 1
ATOM 2203 C CA . PHE A 1 281 ? -0.469 -5.646 -21.820 1.00 98.50 281 PHE A CA 1
ATOM 2204 C C . PHE A 1 281 ? 0.066 -4.668 -20.766 1.00 98.50 281 PHE A C 1
ATOM 2206 O O . PHE A 1 281 ? -0.630 -3.715 -20.396 1.00 98.50 281 PHE A O 1
ATOM 2213 N N . VAL A 1 282 ? 1.318 -4.858 -20.337 1.00 98.31 282 VAL A N 1
ATOM 2214 C CA . VAL A 1 282 ? 2.000 -4.000 -19.361 1.00 98.31 282 VAL A CA 1
ATOM 2215 C C . VAL A 1 282 ? 2.072 -2.562 -19.870 1.00 98.31 282 VAL A C 1
ATOM 2217 O O . VAL A 1 282 ? 1.674 -1.639 -19.159 1.00 98.31 282 VAL A O 1
ATOM 2220 N N . ASN A 1 283 ? 2.489 -2.348 -21.120 1.00 97.12 283 ASN A N 1
ATOM 2221 C CA . ASN A 1 283 ? 2.602 -1.011 -21.699 1.00 97.12 283 ASN A CA 1
ATOM 2222 C C . ASN A 1 283 ? 1.225 -0.314 -21.792 1.00 97.12 283 ASN A C 1
ATOM 2224 O O . ASN A 1 283 ? 1.070 0.858 -21.444 1.00 97.12 283 ASN A O 1
ATOM 2228 N N . GLY A 1 284 ? 0.175 -1.049 -22.172 1.00 97.44 284 GLY A N 1
ATOM 2229 C CA . GLY A 1 284 ? -1.200 -0.542 -22.162 1.00 97.44 284 GLY A CA 1
ATOM 2230 C C . GLY A 1 284 ? -1.716 -0.186 -20.761 1.00 97.44 284 GLY A C 1
ATOM 2231 O O . GLY A 1 284 ? -2.532 0.727 -20.612 1.00 97.44 284 GLY A O 1
ATOM 2232 N N . PHE A 1 285 ? -1.243 -0.878 -19.723 1.00 97.94 285 PHE A N 1
ATOM 2233 C CA . PHE A 1 285 ? -1.558 -0.573 -18.332 1.00 97.94 285 PHE A CA 1
ATOM 2234 C C . PHE A 1 285 ? -0.822 0.677 -17.828 1.00 97.94 285 PHE A C 1
ATOM 2236 O O . PHE A 1 285 ? -1.482 1.608 -17.363 1.00 97.94 285 PHE A O 1
ATOM 2243 N N . ILE A 1 286 ? 0.506 0.743 -17.964 1.00 96.12 286 ILE A N 1
ATOM 2244 C CA . ILE A 1 286 ? 1.317 1.860 -17.443 1.00 96.12 286 ILE A CA 1
ATOM 2245 C C . ILE A 1 286 ? 0.990 3.192 -18.135 1.00 96.12 286 ILE A C 1
ATOM 2247 O O . ILE A 1 286 ? 0.937 4.230 -17.475 1.00 96.12 286 ILE A O 1
ATOM 2251 N N . LYS A 1 287 ? 0.669 3.176 -19.441 1.00 95.31 287 LY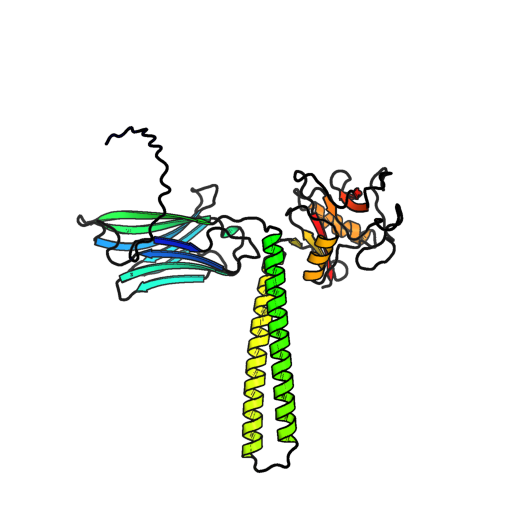S A N 1
ATOM 2252 C CA . LYS A 1 287 ? 0.320 4.377 -20.227 1.00 95.31 287 LYS A CA 1
ATOM 2253 C C . LYS A 1 287 ? -0.941 5.097 -19.731 1.00 95.31 287 LYS A C 1
ATOM 2255 O O . LYS A 1 287 ? -1.175 6.242 -20.112 1.00 95.31 287 LYS A O 1
ATOM 2260 N N . LYS A 1 288 ? -1.739 4.473 -18.855 1.00 95.00 288 LYS A N 1
ATOM 2261 C CA . LYS A 1 288 ? -2.904 5.104 -18.210 1.00 95.00 288 LYS A CA 1
ATOM 2262 C C . LYS A 1 288 ? -2.512 6.177 -17.187 1.00 95.00 288 LYS A C 1
ATOM 2264 O O . LYS A 1 288 ? -3.358 6.991 -16.822 1.00 95.00 288 LYS A O 1
ATOM 2269 N N . PHE A 1 289 ? -1.258 6.199 -16.731 1.00 92.19 289 PHE A N 1
ATOM 2270 C CA . PHE A 1 289 ? -0.801 7.061 -15.643 1.00 92.19 289 PHE A CA 1
ATOM 2271 C C . PHE A 1 289 ? 0.177 8.124 -16.155 1.00 92.19 289 PHE A C 1
ATOM 2273 O O . PHE A 1 289 ? 1.335 7.852 -16.462 1.00 92.19 289 PHE A O 1
ATOM 2280 N N . SER A 1 290 ? -0.276 9.379 -16.229 1.00 87.75 290 SER A N 1
ATOM 2281 C CA . SER A 1 290 ? 0.516 10.486 -16.787 1.00 87.75 290 SER A CA 1
ATOM 2282 C C . SER A 1 290 ? 1.757 10.849 -15.961 1.00 87.75 290 SER A C 1
ATOM 2284 O O . SER A 1 290 ? 2.721 11.362 -16.536 1.00 87.75 290 SER A O 1
ATOM 2286 N N . GLY A 1 291 ? 1.745 10.564 -14.654 1.00 84.50 291 GLY A N 1
ATOM 2287 C CA . GLY A 1 291 ? 2.831 10.847 -13.707 1.00 84.50 291 GLY A CA 1
ATOM 2288 C C . GLY A 1 291 ? 3.984 9.839 -13.699 1.00 84.50 291 GLY A C 1
ATOM 2289 O O . GLY A 1 291 ? 4.907 10.001 -12.911 1.00 84.50 291 GLY A O 1
ATOM 2290 N N . VAL A 1 292 ? 3.937 8.808 -14.546 1.00 88.06 292 VAL A N 1
ATOM 2291 C CA . VAL A 1 292 ? 4.965 7.760 -14.619 1.00 88.06 292 VAL A CA 1
ATOM 2292 C C . VAL A 1 292 ? 5.940 8.091 -15.741 1.00 88.06 292 VAL A C 1
ATOM 2294 O O . VAL A 1 292 ? 5.524 8.205 -16.893 1.00 88.06 292 VAL A O 1
ATOM 2297 N N . SER A 1 293 ? 7.224 8.253 -15.417 1.00 89.00 293 SER A N 1
ATOM 2298 C CA . SER A 1 293 ? 8.270 8.621 -16.390 1.00 89.00 293 SER A CA 1
ATOM 2299 C C . SER A 1 293 ? 9.230 7.475 -16.703 1.00 89.00 293 SER A C 1
ATOM 2301 O O . SER A 1 293 ? 9.637 7.316 -17.854 1.00 89.00 293 SER A O 1
ATOM 2303 N N . ALA A 1 294 ? 9.572 6.671 -15.699 1.00 90.69 294 ALA A N 1
ATOM 2304 C CA . ALA A 1 294 ? 10.425 5.496 -15.817 1.00 90.69 294 ALA A CA 1
ATOM 2305 C C . ALA A 1 294 ? 9.891 4.394 -14.894 1.00 90.69 294 ALA A C 1
ATOM 2307 O O . ALA A 1 294 ? 9.471 4.699 -13.776 1.00 90.69 294 ALA A O 1
ATOM 2308 N N . VAL A 1 295 ? 9.899 3.144 -15.360 1.00 94.19 295 VAL A N 1
ATOM 2309 C CA . VAL A 1 295 ? 9.445 1.982 -14.583 1.00 94.19 295 VAL A CA 1
ATOM 2310 C C . VAL A 1 295 ? 10.534 0.918 -14.553 1.00 94.19 295 VAL A C 1
ATOM 2312 O O . VAL A 1 295 ? 10.841 0.354 -15.598 1.00 94.19 295 VAL A O 1
ATOM 2315 N N . LEU A 1 296 ? 11.101 0.646 -13.379 1.00 95.00 296 LEU A N 1
ATOM 2316 C CA . LEU A 1 296 ? 12.103 -0.402 -13.180 1.00 95.00 296 LEU A CA 1
ATOM 2317 C C . LEU A 1 296 ? 11.468 -1.800 -13.257 1.00 95.00 296 LEU A C 1
ATOM 2319 O O . LEU A 1 296 ? 10.390 -2.028 -12.695 1.00 95.00 296 LEU A O 1
ATOM 2323 N N . LEU A 1 297 ? 12.166 -2.721 -13.926 1.00 97.06 297 LEU A N 1
ATOM 2324 C CA . LEU A 1 297 ? 11.801 -4.131 -14.106 1.00 97.06 297 LEU A CA 1
ATOM 2325 C C . LEU A 1 297 ? 12.811 -5.090 -13.448 1.00 97.06 297 LEU A C 1
ATOM 2327 O O . LEU A 1 297 ? 13.814 -4.679 -12.866 1.00 97.06 297 LEU A O 1
ATOM 2331 N N . GLY A 1 298 ? 12.533 -6.392 -13.534 1.00 97.00 298 GLY A N 1
ATOM 2332 C CA . GLY A 1 298 ? 13.314 -7.448 -12.894 1.00 97.00 298 GLY A CA 1
ATOM 2333 C C . GLY A 1 298 ? 14.660 -7.767 -13.542 1.00 97.00 298 GLY A C 1
ATOM 2334 O O . GLY A 1 298 ? 15.475 -8.406 -12.885 1.00 97.00 298 GLY A O 1
ATOM 2335 N N . ALA A 1 299 ? 14.944 -7.334 -14.771 1.00 97.25 299 ALA A N 1
ATOM 2336 C CA . ALA A 1 299 ? 16.196 -7.689 -15.442 1.00 97.25 299 ALA A CA 1
ATOM 2337 C C . ALA A 1 299 ? 17.373 -6.775 -15.052 1.00 97.25 299 ALA A C 1
ATOM 2339 O O . ALA A 1 299 ? 17.211 -5.582 -14.778 1.00 97.25 299 ALA A O 1
ATOM 2340 N N . THR A 1 300 ? 18.575 -7.348 -15.049 1.00 96.38 300 THR A N 1
ATOM 2341 C CA . THR A 1 300 ? 19.832 -6.662 -14.731 1.00 96.38 300 THR A CA 1
ATOM 2342 C C . THR A 1 300 ? 21.025 -7.348 -15.380 1.00 96.38 300 THR A C 1
ATOM 2344 O O . THR A 1 300 ? 21.009 -8.562 -15.578 1.00 96.38 300 THR A O 1
ATOM 2347 N N . ASP A 1 301 ? 22.083 -6.598 -15.648 1.00 96.19 301 ASP A N 1
ATOM 2348 C CA . ASP A 1 301 ? 23.387 -7.099 -16.073 1.00 96.19 301 ASP A CA 1
ATOM 2349 C C . ASP A 1 301 ? 24.526 -6.703 -15.109 1.00 96.19 301 ASP A C 1
ATOM 2351 O O . ASP A 1 301 ? 25.695 -6.868 -15.446 1.00 96.19 301 ASP A O 1
ATOM 2355 N N . GLU A 1 302 ? 24.203 -6.347 -13.849 1.00 93.75 302 GLU A N 1
ATOM 2356 C CA . GLU A 1 302 ? 25.171 -6.013 -12.775 1.00 93.75 302 GLU A CA 1
ATOM 2357 C C . GLU A 1 302 ? 26.295 -7.056 -12.610 1.00 93.75 302 GLU A C 1
ATOM 2359 O O . GLU A 1 302 ? 27.403 -6.746 -12.168 1.00 93.75 302 GLU A O 1
ATOM 2364 N N . ALA A 1 303 ? 26.007 -8.323 -12.923 1.00 92.69 303 ALA A N 1
ATOM 2365 C CA . ALA A 1 303 ? 26.977 -9.409 -12.831 1.00 92.69 303 ALA A CA 1
ATOM 2366 C C . ALA A 1 303 ? 27.949 -9.459 -14.024 1.00 92.69 303 ALA A C 1
ATOM 2368 O O . ALA A 1 303 ? 29.080 -9.926 -13.871 1.00 92.69 303 ALA A O 1
ATOM 2369 N N . SER A 1 304 ? 27.503 -9.050 -15.213 1.00 92.31 304 SER A N 1
ATOM 2370 C CA . SER A 1 304 ? 28.286 -9.067 -16.445 1.00 92.31 304 SER A CA 1
ATOM 2371 C C . SER A 1 304 ? 27.624 -8.197 -17.511 1.00 92.31 304 SER A C 1
ATOM 2373 O O . SER A 1 304 ? 26.655 -8.631 -18.127 1.00 92.31 304 SER A O 1
ATOM 2375 N N . GLU A 1 305 ? 28.243 -7.054 -17.801 1.00 93.00 305 GLU A N 1
ATOM 2376 C CA . GLU A 1 305 ? 27.865 -6.110 -18.860 1.00 93.00 305 GLU A CA 1
ATOM 2377 C C . GLU A 1 305 ? 27.339 -6.789 -20.135 1.00 93.00 305 GLU A C 1
ATOM 2379 O O . GLU A 1 305 ? 28.028 -7.624 -20.741 1.00 93.00 305 GLU A O 1
ATOM 2384 N N . GLY A 1 306 ? 26.133 -6.407 -20.558 1.00 90.75 306 GLY A N 1
ATOM 2385 C CA . GLY A 1 306 ? 25.486 -6.910 -21.769 1.00 90.75 306 GLY A CA 1
ATOM 2386 C C . GLY A 1 306 ? 24.881 -8.313 -21.642 1.00 90.75 306 GLY A C 1
ATOM 2387 O O . GLY A 1 306 ? 24.271 -8.797 -22.599 1.00 90.75 306 GLY A O 1
ATOM 2388 N N . ILE A 1 307 ? 25.008 -8.973 -20.485 1.00 94.06 307 ILE A N 1
ATOM 2389 C CA . ILE A 1 307 ? 24.359 -10.253 -20.181 1.00 94.06 307 ILE A CA 1
ATOM 2390 C C . ILE A 1 307 ? 23.223 -10.013 -19.187 1.00 94.06 307 ILE A C 1
ATOM 2392 O O . ILE A 1 307 ? 23.402 -10.065 -17.972 1.00 94.06 307 ILE A O 1
ATOM 2396 N N . TRP A 1 308 ? 22.029 -9.805 -19.735 1.00 96.12 308 TRP A N 1
ATOM 2397 C CA . TRP A 1 308 ? 20.826 -9.521 -18.963 1.00 96.12 308 TRP A CA 1
ATOM 2398 C C . TRP A 1 308 ? 20.221 -10.789 -18.359 1.00 96.12 308 TRP A C 1
ATOM 2400 O O . TRP A 1 308 ? 19.854 -11.739 -19.060 1.00 96.12 308 TRP A O 1
ATOM 2410 N N . VAL A 1 309 ? 20.096 -10.782 -17.036 1.00 97.50 309 VAL A N 1
ATOM 2411 C CA . VAL A 1 309 ? 19.563 -11.867 -16.216 1.00 97.50 309 VAL A CA 1
ATOM 2412 C C . VAL A 1 309 ? 18.431 -11.329 -15.354 1.00 97.50 309 VAL A C 1
ATOM 2414 O O . VAL A 1 309 ? 18.483 -10.223 -14.820 1.00 97.50 309 VAL A O 1
ATOM 2417 N N . GLN A 1 310 ? 17.401 -12.141 -15.198 1.00 97.25 310 GLN A N 1
ATOM 2418 C CA . GLN A 1 310 ? 16.258 -11.841 -14.364 1.00 97.25 310 GLN A CA 1
ATOM 2419 C C . GLN A 1 310 ? 16.593 -11.957 -12.865 1.00 97.25 310 GLN A C 1
ATOM 2421 O O . GLN A 1 310 ? 17.205 -12.932 -12.413 1.00 97.25 310 GLN A O 1
ATOM 2426 N N . ARG A 1 311 ? 16.202 -10.967 -12.053 1.00 95.50 311 ARG A N 1
ATOM 2427 C CA . ARG A 1 311 ? 16.531 -10.907 -10.617 1.00 95.50 311 ARG A CA 1
ATOM 2428 C C . ARG A 1 311 ? 15.832 -11.989 -9.802 1.00 95.50 311 ARG A C 1
ATOM 2430 O O . ARG A 1 311 ? 16.447 -12.456 -8.840 1.00 95.50 311 ARG A O 1
ATOM 2437 N N . HIS A 1 312 ? 14.606 -12.391 -10.132 1.00 96.56 312 HIS A N 1
ATOM 2438 C CA . HIS A 1 312 ? 13.864 -13.392 -9.370 1.00 96.56 312 HIS A CA 1
ATOM 2439 C C . HIS A 1 312 ? 14.082 -14.805 -9.917 1.00 96.56 312 HIS A C 1
ATOM 2441 O O . HIS A 1 312 ? 14.635 -15.637 -9.193 1.00 96.56 312 HIS A O 1
ATOM 2447 N N . SER A 1 313 ? 13.734 -15.073 -11.179 1.00 96.56 313 SER A N 1
ATOM 2448 C CA . SER A 1 313 ? 13.861 -16.421 -11.762 1.00 96.56 313 SER A CA 1
ATOM 2449 C C . SER A 1 313 ? 15.310 -16.864 -11.968 1.00 96.56 313 SER A C 1
ATOM 2451 O O . SER A 1 313 ? 15.582 -18.060 -12.096 1.00 96.56 313 SER A O 1
ATOM 2453 N N . LYS A 1 314 ? 16.251 -15.907 -12.000 1.00 96.62 314 LYS A N 1
ATOM 2454 C CA . LYS A 1 314 ? 17.660 -16.113 -12.381 1.00 96.62 314 LYS A CA 1
ATOM 2455 C C . LYS A 1 314 ? 17.832 -16.626 -13.813 1.00 96.62 314 LYS A C 1
ATOM 2457 O O . LYS A 1 314 ? 18.931 -17.041 -14.183 1.00 96.62 314 LYS A O 1
ATOM 2462 N N . ALA A 1 315 ? 16.769 -16.606 -14.616 1.00 96.56 315 ALA A N 1
ATOM 2463 C CA . ALA A 1 315 ? 16.818 -16.972 -16.018 1.00 96.56 315 ALA A CA 1
ATOM 2464 C C . ALA A 1 315 ? 17.485 -15.865 -16.846 1.00 96.56 315 ALA A C 1
ATOM 2466 O O . ALA A 1 315 ? 17.517 -14.697 -16.454 1.00 96.56 315 ALA A O 1
ATOM 2467 N N . ALA A 1 316 ? 18.019 -16.232 -18.010 1.00 96.75 316 ALA A N 1
ATOM 2468 C CA . ALA A 1 316 ? 18.442 -15.243 -18.994 1.00 96.75 316 ALA A CA 1
ATOM 2469 C C . ALA A 1 316 ? 17.213 -14.499 -19.537 1.00 96.75 316 ALA A C 1
ATOM 2471 O O . ALA A 1 316 ? 16.177 -15.123 -19.769 1.00 96.75 316 ALA A O 1
ATOM 2472 N N . MET A 1 317 ? 17.337 -13.194 -19.773 1.00 95.25 317 MET A N 1
ATOM 2473 C CA . MET A 1 317 ? 16.270 -12.416 -20.400 1.00 95.25 317 MET A CA 1
ATOM 2474 C C . MET A 1 317 ? 16.075 -12.878 -21.853 1.00 95.25 317 MET A C 1
ATOM 2476 O O . MET A 1 317 ? 16.994 -12.798 -22.670 1.00 95.25 317 MET A O 1
ATOM 2480 N N . THR A 1 318 ? 14.888 -13.393 -22.171 1.00 92.81 318 THR A N 1
ATOM 2481 C CA . THR A 1 318 ? 14.577 -14.009 -23.474 1.00 92.81 318 THR A CA 1
ATOM 2482 C C . THR A 1 318 ? 13.896 -13.047 -24.443 1.00 92.81 318 THR A C 1
ATOM 2484 O O . THR A 1 318 ? 14.124 -13.130 -25.651 1.00 92.81 318 THR A O 1
ATOM 2487 N N . PHE A 1 319 ? 13.086 -12.121 -23.931 1.00 96.31 319 PHE A N 1
ATOM 2488 C CA . PHE A 1 319 ? 12.388 -11.111 -24.714 1.00 96.31 319 PHE A CA 1
ATOM 2489 C C . PHE A 1 319 ? 13.024 -9.733 -24.526 1.00 96.31 319 PHE A C 1
ATOM 2491 O O . PHE A 1 319 ? 13.332 -9.314 -23.413 1.00 96.31 319 PHE A O 1
ATOM 2498 N N . THR A 1 320 ? 13.207 -9.006 -25.630 1.00 94.38 320 THR A N 1
ATOM 2499 C CA . THR A 1 320 ? 13.753 -7.645 -25.609 1.00 94.38 320 THR A CA 1
ATOM 2500 C C . THR A 1 320 ? 12.967 -6.723 -26.528 1.00 94.38 320 THR A C 1
ATOM 2502 O O . THR A 1 320 ? 12.559 -7.108 -27.624 1.00 94.38 320 THR A O 1
ATOM 2505 N N . ASN A 1 321 ? 12.769 -5.485 -26.080 1.00 96.50 321 ASN A N 1
ATOM 2506 C CA . ASN A 1 321 ? 12.229 -4.398 -26.888 1.00 96.50 321 ASN A CA 1
ATOM 2507 C C . ASN A 1 321 ? 12.981 -3.098 -26.575 1.00 96.50 321 ASN A C 1
ATOM 2509 O O . ASN A 1 321 ? 12.403 -2.125 -26.087 1.00 96.50 321 ASN A O 1
ATOM 2513 N N . TRP A 1 322 ? 14.296 -3.133 -26.796 1.00 97.06 322 TRP A N 1
ATOM 2514 C CA . TRP A 1 322 ? 15.202 -2.005 -26.597 1.00 97.06 322 TRP A CA 1
ATOM 2515 C C . TRP A 1 322 ? 14.772 -0.779 -27.396 1.00 97.06 322 TRP A C 1
ATOM 2517 O O . TRP A 1 322 ? 14.335 -0.877 -28.547 1.00 97.06 322 TRP A O 1
ATOM 2527 N N . ALA A 1 323 ? 14.902 0.387 -26.771 1.00 96.75 323 ALA A N 1
ATOM 2528 C CA . ALA A 1 323 ? 14.817 1.654 -27.462 1.00 96.75 323 ALA A CA 1
ATOM 2529 C C . ALA A 1 323 ? 15.961 1.768 -28.476 1.00 96.75 323 ALA A C 1
ATOM 2531 O O . ALA A 1 323 ? 16.918 0.990 -28.499 1.00 96.75 323 ALA A O 1
ATOM 2532 N N . LYS A 1 324 ? 15.857 2.763 -29.352 1.00 94.75 324 LYS A N 1
ATOM 2533 C CA . LYS A 1 324 ? 16.929 3.037 -30.300 1.00 94.75 324 LYS A CA 1
ATOM 2534 C C . LYS A 1 324 ? 18.232 3.334 -29.539 1.00 94.75 324 LYS A C 1
ATOM 2536 O O . LYS A 1 324 ? 18.227 4.177 -28.651 1.00 94.75 324 LYS A O 1
ATOM 2541 N N . ASP A 1 325 ? 19.316 2.688 -29.966 1.00 90.81 325 ASP A N 1
ATOM 2542 C CA . ASP A 1 325 ? 20.672 2.833 -29.420 1.00 90.81 325 ASP A CA 1
ATOM 2543 C C . ASP A 1 325 ? 20.867 2.234 -28.000 1.00 90.81 325 ASP A C 1
ATOM 2545 O O . ASP A 1 325 ? 21.883 2.505 -27.366 1.00 90.81 325 ASP A O 1
ATOM 2549 N N . GLU A 1 326 ? 19.939 1.375 -27.542 1.00 93.44 326 GLU A N 1
ATOM 2550 C CA . GLU A 1 326 ? 20.008 0.625 -26.274 1.00 93.44 326 GLU A CA 1
ATOM 2551 C C . GLU A 1 326 ? 20.269 -0.891 -26.479 1.00 93.44 326 GLU A C 1
ATOM 2553 O O . GLU A 1 326 ? 19.920 -1.432 -27.538 1.00 93.44 326 GLU A O 1
ATOM 2558 N N . PRO A 1 327 ? 20.829 -1.607 -25.479 1.00 89.12 327 PRO A N 1
ATOM 2559 C CA . PRO A 1 327 ? 21.387 -1.074 -24.232 1.00 89.12 327 PRO A CA 1
ATOM 2560 C C . PRO A 1 327 ? 22.609 -0.191 -24.523 1.00 89.12 327 PRO A C 1
ATOM 2562 O O . PRO A 1 327 ? 23.372 -0.459 -25.457 1.00 89.12 327 PRO A O 1
ATOM 2565 N N . GLY A 1 328 ? 22.731 0.915 -23.791 1.00 77.94 328 GLY A N 1
ATOM 2566 C CA . GLY A 1 328 ? 23.788 1.900 -23.990 1.00 77.94 328 GLY A CA 1
ATOM 2567 C C . GLY A 1 328 ? 25.204 1.331 -23.822 1.00 77.94 328 GLY A C 1
ATOM 2568 O O . GLY A 1 328 ? 25.426 0.194 -23.431 1.00 77.94 328 GLY A O 1
ATOM 2569 N N . VAL A 1 329 ? 26.220 2.150 -24.108 1.00 75.06 329 VAL A N 1
ATOM 2570 C CA . VAL A 1 329 ? 27.641 1.769 -23.915 1.00 75.06 329 VAL A CA 1
ATOM 2571 C C . VAL A 1 329 ? 28.153 2.021 -22.489 1.00 75.06 329 VAL A C 1
ATOM 2573 O O . VAL A 1 329 ? 29.349 1.865 -22.221 1.00 75.06 329 VAL A O 1
ATOM 2576 N N . ASN A 1 330 ? 27.288 2.514 -21.600 1.00 77.88 330 ASN A N 1
ATOM 2577 C CA . ASN A 1 330 ? 27.668 2.939 -20.262 1.00 77.88 330 ASN A CA 1
ATOM 2578 C C . ASN A 1 330 ? 27.596 1.779 -19.268 1.00 77.88 330 ASN A C 1
ATOM 2580 O O . ASN A 1 330 ? 26.529 1.488 -18.749 1.00 77.88 330 ASN A O 1
ATOM 2584 N N . LYS A 1 331 ? 28.765 1.271 -18.878 1.00 80.88 331 LYS A N 1
ATOM 2585 C CA . LYS A 1 331 ? 28.894 0.136 -17.953 1.00 80.88 331 LYS A CA 1
ATOM 2586 C C . LYS A 1 331 ? 28.446 0.388 -16.509 1.00 80.88 331 LYS A C 1
ATOM 2588 O O . LYS A 1 331 ? 28.512 -0.496 -15.658 1.00 80.88 331 LYS A O 1
ATOM 2593 N N . GLU A 1 332 ? 28.104 1.630 -16.175 1.00 83.81 332 GLU A N 1
ATOM 2594 C CA . GLU A 1 332 ? 27.556 1.979 -14.859 1.00 83.81 332 GLU A CA 1
ATOM 2595 C C . GLU A 1 332 ? 26.028 1.823 -14.811 1.00 83.81 332 GLU A C 1
ATOM 2597 O O . GLU A 1 332 ? 25.448 1.761 -13.724 1.00 83.81 332 GLU A O 1
ATOM 2602 N N . SER A 1 333 ? 25.369 1.745 -15.970 1.00 89.69 333 SER A N 1
ATOM 2603 C CA . SER A 1 333 ? 23.938 1.444 -16.077 1.00 89.69 333 SER A CA 1
ATOM 2604 C C . SER A 1 333 ? 23.778 -0.069 -16.076 1.00 89.69 333 SER A C 1
ATOM 2606 O O . SER A 1 333 ? 24.539 -0.750 -16.743 1.00 89.69 333 SER A O 1
ATOM 2608 N N . ASN A 1 334 ? 22.928 -0.583 -15.185 1.00 94.00 334 ASN A N 1
ATOM 2609 C CA . ASN A 1 334 ? 22.796 -2.031 -14.999 1.00 94.00 334 ASN A CA 1
ATOM 2610 C C . ASN A 1 334 ? 21.355 -2.476 -14.678 1.00 94.00 334 ASN A C 1
ATOM 2612 O O . ASN A 1 334 ? 21.107 -3.571 -14.153 1.00 94.00 334 ASN A O 1
ATOM 2616 N N . CYS A 1 335 ? 20.380 -1.588 -14.882 1.00 94.12 335 CYS A N 1
ATOM 2617 C CA . CYS A 1 335 ? 18.990 -1.800 -14.496 1.00 94.12 335 CYS A CA 1
ATOM 2618 C C . CYS A 1 335 ? 18.054 -1.547 -15.669 1.00 94.12 335 CYS A C 1
ATOM 2620 O O . CYS A 1 335 ? 18.136 -0.517 -16.336 1.00 94.12 335 CYS A O 1
ATOM 2622 N N . LEU A 1 336 ? 17.119 -2.478 -15.877 1.00 96.00 336 LEU A N 1
ATOM 2623 C CA . LEU A 1 336 ? 16.157 -2.401 -16.965 1.00 96.00 336 LEU A CA 1
ATOM 2624 C C . LEU A 1 336 ? 15.014 -1.453 -16.605 1.00 96.00 336 LEU A C 1
ATOM 2626 O O . LEU A 1 336 ? 14.317 -1.663 -15.607 1.00 96.00 336 LEU A O 1
ATOM 2630 N N . TYR A 1 337 ? 14.764 -0.467 -17.464 1.00 94.94 337 TYR A N 1
ATOM 2631 C CA . TYR A 1 337 ? 13.625 0.436 -17.330 1.00 94.94 337 TYR A CA 1
ATOM 2632 C C . TYR A 1 337 ? 12.740 0.443 -18.575 1.00 94.94 337 TYR A C 1
ATOM 2634 O O . TYR A 1 337 ? 13.223 0.445 -19.701 1.00 94.94 337 TYR A O 1
ATOM 2642 N N . LEU A 1 338 ? 11.430 0.576 -18.373 1.00 95.94 338 LEU A N 1
ATOM 2643 C CA . LEU A 1 338 ? 10.509 1.101 -19.382 1.00 95.94 338 LEU A CA 1
ATOM 2644 C C . LEU A 1 338 ? 10.530 2.629 -19.301 1.00 95.94 338 LEU A C 1
ATOM 2646 O O . LEU A 1 338 ? 10.181 3.187 -18.255 1.00 95.94 338 LEU A O 1
ATOM 2650 N N . PHE A 1 339 ? 10.895 3.322 -20.382 1.00 93.56 339 PHE A N 1
ATOM 2651 C CA . PHE A 1 339 ? 11.072 4.779 -20.344 1.00 93.56 339 PHE A CA 1
ATOM 2652 C C . PHE A 1 339 ? 10.089 5.550 -21.225 1.00 93.56 339 PHE A C 1
ATOM 2654 O O . PHE A 1 339 ? 10.019 5.349 -22.435 1.00 93.56 339 PHE A O 1
ATOM 2661 N N . LYS A 1 340 ? 9.348 6.495 -20.635 1.00 92.75 340 LYS A N 1
ATOM 2662 C CA . LYS A 1 340 ? 8.254 7.216 -21.308 1.00 92.75 340 LYS A CA 1
ATOM 2663 C C . LYS A 1 340 ? 8.691 7.973 -22.563 1.00 92.75 340 LYS A C 1
ATOM 2665 O O . LYS A 1 340 ? 7.960 7.969 -23.549 1.00 92.75 340 LYS A O 1
ATOM 2670 N N . LEU A 1 341 ? 9.860 8.623 -22.546 1.00 92.12 341 LEU A N 1
ATOM 2671 C CA . LEU A 1 341 ? 10.364 9.362 -23.718 1.00 92.12 341 LEU A CA 1
ATOM 2672 C C . LEU A 1 341 ? 10.761 8.436 -24.878 1.00 92.12 341 LEU A C 1
ATOM 2674 O O . LEU A 1 341 ? 10.826 8.891 -26.015 1.00 92.12 341 LEU A O 1
ATOM 2678 N N . ALA A 1 342 ? 10.962 7.150 -24.595 1.00 94.00 342 ALA A N 1
ATOM 2679 C CA . ALA A 1 342 ? 11.184 6.095 -25.573 1.00 94.00 342 ALA A CA 1
ATOM 2680 C C . ALA A 1 342 ? 9.909 5.259 -25.816 1.00 94.00 342 ALA A C 1
ATOM 2682 O O . ALA A 1 342 ? 9.997 4.074 -26.102 1.00 94.00 342 ALA A O 1
ATOM 2683 N N . ASP A 1 343 ? 8.714 5.834 -25.632 1.00 94.62 343 ASP A N 1
ATOM 2684 C CA . ASP A 1 343 ? 7.418 5.135 -25.736 1.00 94.62 343 ASP A CA 1
ATOM 2685 C C . ASP A 1 343 ? 7.301 3.866 -24.860 1.00 94.62 343 ASP A C 1
ATOM 2687 O O . ASP A 1 343 ? 6.629 2.887 -25.198 1.00 94.62 343 ASP A O 1
ATOM 2691 N N . PHE A 1 344 ? 7.955 3.901 -23.696 1.00 95.56 344 PHE A N 1
ATOM 2692 C CA . PHE A 1 344 ? 8.108 2.774 -22.777 1.00 95.56 344 PHE A CA 1
ATOM 2693 C C . PHE A 1 344 ? 8.810 1.562 -23.408 1.00 95.56 344 PHE A C 1
ATOM 2695 O O . PHE A 1 344 ? 8.538 0.422 -23.045 1.00 95.56 344 PHE A O 1
ATOM 2702 N N . GLN A 1 345 ? 9.724 1.775 -24.351 1.00 97.62 345 GLN A N 1
ATOM 2703 C CA . GLN A 1 345 ? 10.716 0.767 -24.725 1.00 97.62 345 GLN A CA 1
ATOM 2704 C C . GLN A 1 345 ? 11.762 0.590 -23.614 1.00 97.62 345 GLN A C 1
ATOM 2706 O O . GLN A 1 345 ? 11.854 1.417 -22.698 1.00 97.62 345 GLN A O 1
ATOM 2711 N N . TYR A 1 346 ? 12.518 -0.507 -23.692 1.00 97.00 346 TYR A N 1
ATOM 2712 C CA . TYR A 1 346 ? 13.568 -0.819 -22.730 1.00 97.00 346 TYR A CA 1
ATOM 2713 C C . TYR A 1 346 ? 14.743 0.140 -22.882 1.00 97.00 346 TYR A C 1
ATOM 2715 O O . TYR A 1 346 ? 15.216 0.375 -23.993 1.00 97.00 346 TYR A O 1
ATOM 2723 N N . VAL A 1 347 ? 15.220 0.665 -21.763 1.00 94.94 347 VAL A N 1
ATOM 2724 C CA . VAL A 1 347 ? 16.466 1.424 -21.671 1.00 94.94 347 VAL A CA 1
ATOM 2725 C C . VAL A 1 347 ? 17.308 0.849 -20.546 1.00 94.94 347 VAL A C 1
ATOM 2727 O O . VAL A 1 347 ? 16.760 0.366 -19.547 1.00 94.94 347 VAL A O 1
ATOM 2730 N N . ASP A 1 348 ? 18.620 0.904 -20.720 1.00 94.25 348 ASP A N 1
ATOM 2731 C CA . ASP A 1 348 ? 19.562 0.599 -19.660 1.00 94.25 348 ASP A CA 1
ATOM 2732 C C . ASP A 1 348 ? 19.820 1.860 -18.822 1.00 94.25 348 ASP A C 1
ATOM 2734 O O . ASP A 1 348 ? 20.188 2.921 -19.330 1.00 94.25 348 ASP A O 1
ATOM 2738 N N . GLY A 1 349 ? 19.542 1.770 -17.523 1.00 91.00 349 GLY A N 1
ATOM 2739 C CA . GLY A 1 349 ? 19.629 2.889 -16.597 1.00 91.00 349 GLY A CA 1
ATOM 2740 C C . GLY A 1 349 ? 20.452 2.584 -15.352 1.00 91.00 349 GLY A C 1
ATOM 2741 O O . GLY A 1 349 ? 20.666 1.438 -14.954 1.00 91.00 349 GLY A O 1
ATOM 2742 N N . LEU A 1 350 ? 20.874 3.653 -14.677 1.00 89.69 350 LEU A N 1
ATOM 2743 C CA . LEU A 1 350 ? 21.475 3.563 -13.348 1.00 89.69 350 LEU A CA 1
ATOM 2744 C C . LEU A 1 350 ? 20.485 2.930 -12.366 1.00 89.69 350 LEU A C 1
ATOM 2746 O O . LEU A 1 350 ? 19.368 3.418 -12.223 1.00 89.69 350 LEU A O 1
ATOM 2750 N N . CYS A 1 351 ? 20.927 1.911 -11.628 1.00 89.19 351 CYS A N 1
ATOM 2751 C CA . CYS A 1 351 ? 20.121 1.273 -10.583 1.00 89.19 351 CYS A CA 1
ATOM 2752 C C . CYS A 1 351 ? 19.830 2.183 -9.379 1.00 89.19 351 CYS A C 1
ATOM 2754 O O . CYS A 1 351 ? 18.888 1.941 -8.627 1.00 89.19 351 CYS A O 1
ATOM 2756 N N . TYR A 1 352 ? 20.660 3.209 -9.177 1.00 85.69 352 TYR A N 1
ATOM 2757 C CA . TYR A 1 352 ? 20.555 4.158 -8.076 1.00 85.69 352 TYR A CA 1
ATOM 2758 C C . TYR A 1 352 ? 20.670 5.573 -8.640 1.00 85.69 352 TYR A C 1
ATOM 2760 O O . TYR A 1 352 ? 21.754 6.000 -9.042 1.00 85.69 352 TYR A O 1
ATOM 2768 N N . LYS A 1 353 ? 19.555 6.309 -8.687 1.00 72.12 353 LYS A N 1
ATOM 2769 C CA . LYS A 1 353 ? 19.563 7.711 -9.123 1.00 72.12 353 LYS A CA 1
ATOM 2770 C C . LYS A 1 353 ? 19.820 8.658 -7.959 1.00 72.12 353 LYS A C 1
ATOM 2772 O O . LYS A 1 353 ? 19.320 8.464 -6.855 1.00 72.12 353 LYS A O 1
ATOM 2777 N N . VAL A 1 354 ? 20.597 9.702 -8.238 1.00 60.47 354 VAL A N 1
ATOM 2778 C CA . VAL A 1 354 ? 20.936 10.761 -7.274 1.00 60.47 354 VAL A CA 1
ATOM 2779 C C . VAL A 1 354 ? 19.904 11.901 -7.311 1.00 60.47 354 VAL A C 1
ATOM 2781 O O . VAL A 1 354 ? 19.732 12.601 -6.315 1.00 60.47 354 VAL A O 1
ATOM 2784 N N . ASP A 1 355 ? 19.162 12.044 -8.417 1.00 58.78 355 ASP A N 1
ATOM 2785 C CA . ASP A 1 355 ? 18.220 13.146 -8.628 1.00 58.78 355 ASP A CA 1
ATOM 2786 C C . ASP A 1 355 ? 16.767 12.777 -8.295 1.00 58.78 355 ASP A C 1
ATOM 2788 O O . ASP A 1 355 ? 16.185 11.835 -8.833 1.00 58.78 355 ASP A O 1
ATOM 2792 N N . ILE A 1 356 ? 16.161 13.592 -7.426 1.00 56.22 356 ILE A N 1
ATOM 2793 C CA . ILE A 1 356 ? 14.795 13.441 -6.891 1.00 56.22 356 ILE A CA 1
ATOM 2794 C C . ILE A 1 356 ? 13.734 14.013 -7.861 1.00 56.22 356 ILE A C 1
ATOM 2796 O O . ILE A 1 356 ? 12.535 13.799 -7.686 1.00 56.22 356 ILE A O 1
ATOM 2800 N N . GLU A 1 357 ? 14.149 14.729 -8.912 1.00 54.50 357 GLU A N 1
ATOM 2801 C CA . GLU A 1 357 ? 13.247 15.483 -9.801 1.00 54.50 357 GLU A CA 1
ATOM 2802 C C . GLU A 1 357 ? 12.464 14.616 -10.804 1.00 54.50 357 GLU A C 1
ATOM 2804 O O . GLU A 1 357 ? 11.543 15.100 -11.460 1.00 54.50 357 GLU A O 1
ATOM 2809 N N . SER A 1 358 ? 12.787 13.327 -10.921 1.00 58.59 358 SER A N 1
ATOM 2810 C CA . SER A 1 358 ? 12.067 12.372 -11.772 1.00 58.59 358 SER A CA 1
ATOM 2811 C C . SER A 1 358 ? 11.732 11.118 -10.968 1.00 58.59 358 SER A C 1
ATOM 2813 O O . SER A 1 358 ? 12.503 10.159 -11.011 1.00 58.59 358 SER A O 1
ATOM 2815 N N . PRO A 1 359 ? 10.619 11.113 -10.207 1.00 63.06 359 PRO A N 1
ATOM 2816 C CA . PRO A 1 359 ? 10.285 9.986 -9.352 1.00 63.06 359 PRO A CA 1
ATOM 2817 C C . PRO A 1 359 ? 10.114 8.726 -10.199 1.00 63.06 359 PRO A C 1
ATOM 2819 O O . PRO A 1 359 ? 9.368 8.703 -11.183 1.00 63.06 359 PRO A O 1
ATOM 2822 N N . GLU A 1 360 ? 10.853 7.693 -9.819 1.00 79.56 360 GLU A N 1
ATOM 2823 C CA . GLU A 1 360 ? 10.819 6.399 -10.478 1.00 79.56 360 GLU A CA 1
ATOM 2824 C C . GLU A 1 360 ? 9.643 5.582 -9.971 1.00 79.56 360 GLU A C 1
ATOM 2826 O O . GLU A 1 360 ? 9.257 5.661 -8.802 1.00 79.56 360 GLU A O 1
ATOM 2831 N N . SER A 1 361 ? 9.087 4.773 -10.860 1.00 90.75 361 SER A N 1
ATOM 2832 C CA . SER A 1 361 ? 8.206 3.687 -10.474 1.00 90.75 361 SER A CA 1
ATOM 2833 C C . SER A 1 361 ? 8.938 2.362 -10.648 1.00 90.75 361 SER A C 1
ATOM 2835 O O . SER A 1 361 ? 9.915 2.266 -11.386 1.00 90.75 361 SER A O 1
ATOM 2837 N N . PHE A 1 362 ? 8.447 1.320 -10.000 1.00 94.06 362 PHE A N 1
ATOM 2838 C CA . PHE A 1 362 ? 8.829 -0.059 -10.273 1.00 94.06 362 PHE A CA 1
ATOM 2839 C C . PHE A 1 362 ? 7.568 -0.880 -10.513 1.00 94.06 362 PHE A C 1
ATOM 2841 O O . PHE A 1 362 ? 6.472 -0.497 -10.087 1.00 94.06 362 PHE A O 1
ATOM 2848 N N . LEU A 1 363 ? 7.715 -1.988 -11.230 1.00 96.81 363 LEU A N 1
ATOM 2849 C CA . LEU A 1 363 ? 6.613 -2.892 -11.521 1.00 96.81 363 LEU A CA 1
ATOM 2850 C C . LEU A 1 363 ? 6.828 -4.208 -10.786 1.00 96.81 363 LEU A C 1
ATOM 2852 O O . LEU A 1 363 ? 7.852 -4.857 -10.986 1.00 96.81 363 LEU A O 1
ATOM 2856 N N . CYS A 1 364 ? 5.859 -4.609 -9.971 1.00 97.81 364 CYS A N 1
ATOM 2857 C CA . CYS A 1 364 ? 5.801 -5.971 -9.462 1.00 97.81 364 CYS A CA 1
ATOM 2858 C C . CYS A 1 364 ? 4.925 -6.837 -10.362 1.00 97.81 364 CYS A C 1
ATOM 2860 O O . CYS A 1 364 ? 3.880 -6.384 -10.823 1.00 97.81 364 CYS A O 1
ATOM 2862 N N . GLU A 1 365 ? 5.308 -8.090 -10.529 1.00 98.25 365 GLU A N 1
ATOM 2863 C CA . GLU A 1 365 ? 4.489 -9.171 -11.062 1.00 98.25 365 GLU A CA 1
ATOM 2864 C C . GLU A 1 365 ? 4.071 -10.069 -9.894 1.00 98.25 365 GLU A C 1
ATOM 2866 O O . GLU A 1 365 ? 4.907 -10.514 -9.103 1.00 98.25 365 GLU A O 1
ATOM 2871 N N . VAL A 1 366 ? 2.764 -10.259 -9.729 1.00 97.75 366 VAL A N 1
ATOM 2872 C CA . VAL A 1 366 ? 2.167 -10.920 -8.563 1.00 97.75 366 VAL A CA 1
ATOM 2873 C C . VAL A 1 366 ? 1.231 -12.034 -9.043 1.00 97.75 366 VAL A C 1
ATOM 2875 O O . VAL A 1 366 ? 0.233 -11.725 -9.701 1.00 97.75 366 VAL A O 1
ATOM 2878 N N . PRO A 1 367 ? 1.516 -13.312 -8.737 1.00 96.56 367 PRO A N 1
ATOM 2879 C CA . PRO A 1 367 ? 0.617 -14.424 -9.050 1.00 96.56 367 PRO A CA 1
ATOM 2880 C C . PRO A 1 367 ? -0.756 -14.286 -8.369 1.00 96.56 367 PRO A C 1
ATOM 2882 O O . PRO A 1 367 ? -0.835 -13.798 -7.240 1.00 96.56 367 PRO A O 1
ATOM 2885 N N . VAL A 1 368 ? -1.819 -14.712 -9.062 1.00 91.69 368 VAL A N 1
ATOM 2886 C CA . VAL A 1 368 ? -3.213 -14.749 -8.564 1.00 91.69 368 VAL A CA 1
ATOM 2887 C C . VAL A 1 368 ? -3.459 -15.924 -7.625 1.00 91.69 368 VAL A C 1
ATOM 2889 O O . VAL A 1 368 ? -2.975 -17.041 -7.925 1.00 91.69 368 VAL A O 1
#

InterPro domains:
  IPR001304 C-type lectin-like [PF00059] (260-365)
  IPR001304 C-type lectin-like [PS50041] (240-351)
  IPR001304 C-type lectin-like [SM00034] (234-365)
  IPR016186 C-type lectin-like/link domain superfamily [G3DSA:3.10.100.10] (195-366)
  IPR016187 C-type lectin fold [SSF56436] (260-367)

Organism: Lymnaea stagnalis (NCBI:txid6523)